Protein 1FPR (pdb70)

Solvent-accessible surface area: 14083 Å² total

GO terms:
  GO:0004725 protein tyrosine phosphatase activity (F, IDA)
  GO:0005737 cytoplasm (C, IDA)
  GO:0005886 plasma membrane (C, IDA)
  GO:0042110 T cell activation (P, IDA)
  GO:0045824 negative regulation of innate immune response (P, IDA)
  GO:0016525 negative regulation of angiogenesis (P, IDA)
  GO:0160162 CD27 signaling pathway (P, IDA)
  GO:1902564 negative regulation of neutrophil activation (P, IDA)
  GO:0050859 negative regulation of B cell receptor signaling pathway (P, IDA)
  GO:0050728 negative regulation of inflammatory response (P, IDA)
  GO:0106015 negative regulation of inflammatory response to wounding (P, IDA)
  GO:0004725 protein tyrosine phosphatase activity (F, IMP)
  GO:0005515 protein binding (F, IPI)
  GO:0005001 transmembrane receptor protein tyrosine phosphatase activity (F, IDA)
  GO:0030154 cell differentiation (P, IDA)
  GO:0006470 protein dephosphorylation (P, IDA)
  GO:0070372 regulation of ERK1 and ERK2 cascade (P, IDA)
  GO:0004725 protein tyrosine phosphatase activity (F, EXP)
  GO:0005634 nucleus (C, EXP)
  GO:0005737 cytoplasm (C, EXP)

Secondary structure (DSSP, 8-state):
-HHHHHHHHSTT--TTTS--TTTTSTTSSTT-S-TT----SSSEEE-SS--TTSSSSSEEEEE-EE-TTS-GGGT--EEE-BB---GGGHHHHHHHHHHTT--EEEE-S--B-SSS-SB---S--BTEEEEETTEEEEEEEE---SSB--EEEEEEESS-SSS-EEEEE--B--S-TTS--S-SHHHHHHHHHHHHHHTTSTT---EEEESSBSSHHHHHHHHHHHHHHHHHHH-TTSPP-HHHHHHHHHBTBTTSS-SSHHHHHHHHHHHHHHHHHHHHHT--/---------

Sequence (293 aa):
GFWEEFESLQKQEVKNLHQRLEGQRPENKGKNRYKNILPFDHSRVILQGRDSNIPGSDYINANYIKNQLLGPDENAKTYIASQGCLEATVNDFWQMAWQENSRVIVMTTREVEKGRNKCVPYWPEVGMQRAYGPYSVTNCGEHDTTEYKLRTLQVSPLDNGDLIREIWHYQYLSWPDHGVPSEPGGVLSFLDQINQRQESLPHAGPIIVHSSAGIGRTGTIIVIDMLMENISTKGLDCDIDIQKTIQMVRAQRSGMVQTEAQYKFIYVAIAQFIETTKKKLEVLEDTLTADLD

Structure (mmCIF, N/CA/C/O backbone):
data_1FPR
#
_entry.id   1FPR
#
_cell.length_a   111.58
_cell.length_b   45.21
_cell.length_c   56.27
_cell.angle_alpha   90
_cell.angle_beta   90
_cell.angle_gamma   90
#
_symmetry.space_group_name_H-M   'P 21 21 2'
#
loop_
_entity.id
_entity.type
_entity.pdbx_description
1 polymer 'PROTEIN-TYROSINE PHOSPHATASE 1C'
2 polymer 'PEPTIDE PY469'
#
loop_
_atom_site.group_PDB
_atom_site.id
_atom_site.type_symbol
_atom_site.label_atom_id
_atom_site.label_alt_id
_atom_site.label_comp_id
_atom_site.label_asym_id
_atom_site.label_entity_id
_atom_site.label_seq_id
_atom_site.pdbx_PDB_ins_code
_atom_site.Cartn_x
_atom_site.Cartn_y
_atom_site.Cartn_z
_atom_site.occupancy
_atom_site.B_iso_or_equiv
_atom_site.auth_seq_id
_atom_site.auth_comp_id
_atom_site.auth_asym_id
_atom_site.auth_atom_id
_atom_site.pdbx_PDB_model_num
ATOM 1 N N . GLY A 1 1 ? -6.350 -7.444 -17.454 1.00 53.62 245 GLY A N 1
ATOM 2 C CA . GLY A 1 1 ? -6.783 -8.801 -16.994 1.00 53.93 245 GLY A CA 1
ATOM 3 C C . GLY A 1 1 ? -6.419 -9.090 -15.549 1.00 52.66 245 GLY A C 1
ATOM 4 O O . GLY A 1 1 ? -5.285 -8.845 -15.122 1.00 50.84 245 GLY A O 1
ATOM 5 N N . PHE A 1 2 ? -7.384 -9.621 -14.799 1.00 48.47 246 PHE A N 1
ATOM 6 C CA . PHE A 1 2 ? -7.187 -9.941 -13.388 1.00 42.39 246 PHE A CA 1
ATOM 7 C C . PHE A 1 2 ? -5.981 -10.841 -13.145 1.00 39.96 246 PHE A C 1
ATOM 8 O O . PHE A 1 2 ? -5.217 -10.641 -12.198 1.00 36.54 246 PHE A O 1
ATOM 16 N N . TRP A 1 3 ? -5.814 -11.833 -14.010 1.00 38.47 247 TRP A N 1
ATOM 17 C CA . TRP A 1 3 ? -4.715 -12.778 -13.884 1.00 38.65 247 TRP A CA 1
ATOM 18 C C . TRP A 1 3 ? -3.398 -12.279 -14.470 1.00 38.09 247 TRP A C 1
ATOM 19 O O . TRP A 1 3 ? -2.311 -12.683 -14.040 1.00 34.12 247 TRP A O 1
ATOM 30 N N . GLU A 1 4 ? -3.506 -11.395 -15.451 1.00 38.69 248 GLU A N 1
ATOM 31 C CA . GLU A 1 4 ? -2.342 -10.837 -16.111 1.00 40.83 248 GLU A CA 1
ATOM 32 C C . GLU A 1 4 ? -1.540 -10.004 -15.117 1.00 38.98 248 GLU A C 1
ATOM 33 O O . GLU A 1 4 ? -0.322 -9.871 -15.238 1.00 43.50 248 GLU A O 1
ATOM 39 N N . GLU A 1 5 ? -2.233 -9.454 -14.125 1.00 38.10 249 GLU A N 1
ATOM 40 C CA . GLU A 1 5 ? -1.597 -8.636 -13.102 1.00 32.32 249 GLU A CA 1
ATOM 41 C C . GLU A 1 5 ? -1.284 -9.444 -11.856 1.00 32.85 249 GLU A C 1
ATOM 42 O O . GLU A 1 5 ? -0.401 -9.072 -11.089 1.00 35.62 249 GLU A O 1
ATOM 48 N N . PHE A 1 6 ? -2.015 -10.541 -11.651 1.00 35.99 250 PHE A N 1
ATOM 49 C CA . PHE A 1 6 ? -1.799 -11.412 -10.494 1.00 36.63 250 PHE A CA 1
ATOM 50 C C . PHE A 1 6 ? -0.526 -12.206 -10.729 1.00 39.26 250 PHE A C 1
ATOM 51 O O . PHE A 1 6 ? 0.323 -12.331 -9.841 1.00 36.07 250 PHE A O 1
ATOM 59 N N . GLU A 1 7 ? -0.398 -12.741 -11.938 1.00 41.35 251 GLU A N 1
ATOM 60 C CA . GLU A 1 7 ? 0.786 -13.497 -12.297 1.00 45.33 251 GLU A CA 1
ATOM 61 C C . GLU A 1 7 ? 1.845 -12.503 -12.724 1.00 47.32 251 GLU A C 1
ATOM 62 O O . GLU A 1 7 ? 2.693 -12.808 -13.554 1.00 56.31 251 GLU A O 1
ATOM 68 N N . SER A 1 8 ? 1.753 -11.296 -12.179 1.00 49.21 252 SER A N 1
ATOM 69 C CA . SER A 1 8 ? 2.711 -10.231 -12.446 1.00 48.84 252 SER A CA 1
ATOM 70 C C . SER A 1 8 ? 3.166 -9.786 -11.064 1.00 51.70 252 SER A C 1
ATOM 71 O O . SER A 1 8 ? 4.332 -9.457 -10.842 1.00 56.55 252 SER A O 1
ATOM 74 N N . LEU A 1 9 ? 2.219 -9.807 -10.135 1.00 50.80 253 LEU A N 1
ATOM 75 C CA . LEU A 1 9 ? 2.449 -9.444 -8.747 1.00 50.97 253 LEU A CA 1
ATOM 76 C C . LEU A 1 9 ? 3.134 -10.625 -8.057 1.00 52.70 253 LEU A C 1
ATOM 77 O O . LEU A 1 9 ? 3.715 -10.482 -6.985 1.00 50.87 253 LEU A O 1
ATOM 82 N N . GLN A 1 10 ? 3.041 -11.794 -8.683 1.00 56.99 254 GLN A N 1
ATOM 83 C CA . GLN A 1 10 ? 3.629 -13.015 -8.144 1.00 59.99 254 GLN A CA 1
ATOM 84 C C . GLN A 1 10 ? 5.146 -13.028 -8.282 1.00 60.77 254 GLN A C 1
ATOM 85 O O . GLN A 1 10 ? 5.860 -13.480 -7.385 1.00 62.00 254 GLN A O 1
ATOM 91 N N . LYS A 1 11 ? 5.630 -12.542 -9.420 1.00 60.29 255 LYS A N 1
ATOM 92 C CA . LYS A 1 11 ? 7.060 -12.491 -9.680 1.00 59.05 255 LYS A CA 1
ATOM 93 C C . LYS A 1 11 ? 7.693 -11.382 -8.848 1.00 61.12 255 LYS A C 1
ATOM 94 O O . LYS A 1 11 ? 8.912 -11.329 -8.685 1.00 63.13 255 LYS A O 1
ATOM 100 N N . GLN A 1 12 ? 6.856 -10.495 -8.323 1.00 61.84 256 GLN A N 1
ATOM 101 C CA . GLN A 1 12 ? 7.335 -9.395 -7.501 1.00 61.70 256 GLN A CA 1
ATOM 102 C C . GLN A 1 12 ? 7.565 -9.897 -6.078 1.00 63.41 256 GLN A C 1
ATOM 103 O O . GLN A 1 12 ? 8.142 -9.195 -5.246 1.00 68.43 256 GLN A O 1
ATOM 109 N N . GLU A 1 13 ? 7.117 -11.124 -5.812 1.00 63.23 257 GLU A N 1
ATOM 110 C CA . GLU A 1 13 ? 7.258 -11.746 -4.495 1.00 60.29 257 GLU A CA 1
ATOM 111 C C . GLU A 1 13 ? 8.609 -12.439 -4.318 1.00 57.58 257 GLU A C 1
ATOM 112 O O . GLU A 1 13 ? 9.038 -13.215 -5.176 1.00 51.13 257 GLU A O 1
ATOM 118 N N . VAL A 1 14 ? 9.267 -12.157 -3.193 1.00 57.60 258 VAL A N 1
ATOM 119 C CA . VAL A 1 14 ? 10.575 -12.736 -2.896 1.00 60.52 258 VAL A CA 1
ATOM 120 C C . VAL A 1 14 ? 10.657 -13.340 -1.499 1.00 60.58 258 VAL A C 1
ATOM 121 O O . VAL A 1 14 ? 11.570 -14.121 -1.212 1.00 57.38 258 VAL A O 1
ATOM 125 N N . LYS A 1 15 ? 9.713 -12.971 -0.634 1.00 59.57 259 LYS A N 1
ATOM 126 C CA . LYS A 1 15 ? 9.692 -13.483 0.736 1.00 56.07 259 LYS A CA 1
ATOM 127 C C . LYS A 1 15 ? 9.789 -15.000 0.768 1.00 52.60 259 LYS A C 1
ATOM 128 O O . LYS A 1 15 ? 10.202 -15.578 1.774 1.00 48.51 259 LYS A O 1
ATOM 134 N N . ASN A 1 16 ? 9.398 -15.641 -0.330 1.00 49.56 260 ASN A N 1
ATOM 135 C CA . ASN A 1 16 ? 9.461 -17.093 -0.416 1.00 48.56 260 ASN A CA 1
ATOM 136 C C . ASN A 1 16 ? 10.833 -17.543 -0.913 1.00 44.41 260 ASN A C 1
ATOM 137 O O . ASN A 1 16 ? 11.252 -18.668 -0.655 1.00 42.85 260 ASN A O 1
ATOM 142 N N . LEU A 1 17 ? 11.533 -16.658 -1.617 1.00 42.18 261 LEU A N 1
ATOM 143 C CA . LEU A 1 17 ? 12.863 -16.981 -2.120 1.00 39.54 261 LEU A CA 1
ATOM 144 C C . LEU A 1 17 ? 13.872 -16.736 -1.026 1.00 39.98 261 LEU A C 1
ATOM 145 O O . LEU A 1 17 ? 14.792 -17.528 -0.845 1.00 47.44 261 LEU A O 1
ATOM 150 N N . HIS A 1 18 ? 13.699 -15.635 -0.299 1.00 40.96 262 HIS A N 1
ATOM 151 C CA . HIS A 1 18 ? 14.622 -15.273 0.773 1.00 38.14 262 HIS A CA 1
ATOM 152 C C . HIS A 1 18 ? 14.195 -15.795 2.137 1.00 34.44 262 HIS A C 1
ATOM 153 O O . HIS A 1 18 ? 13.056 -15.600 2.573 1.00 30.84 262 HIS A O 1
ATOM 160 N N . GLN A 1 19 ? 15.149 -16.434 2.805 1.00 30.56 263 GLN A N 1
ATOM 161 C CA . GLN A 1 19 ? 14.970 -17.056 4.119 1.00 30.71 263 GLN A CA 1
ATOM 162 C C . GLN A 1 19 ? 15.162 -16.104 5.298 1.00 21.91 263 GLN A C 1
ATOM 163 O O . GLN A 1 19 ? 16.153 -15.390 5.362 1.00 21.58 263 GLN A O 1
ATOM 169 N N . ARG A 1 20 ? 14.220 -16.131 6.235 1.00 22.05 264 ARG A N 1
ATOM 170 C CA . ARG A 1 20 ? 14.267 -15.301 7.442 1.00 23.47 264 ARG A CA 1
ATOM 171 C C . ARG A 1 20 ? 14.439 -16.226 8.640 1.00 25.96 264 ARG A C 1
ATOM 172 O O . ARG A 1 20 ? 13.761 -16.069 9.663 1.00 18.40 264 ARG A O 1
ATOM 180 N N . LEU A 1 21 ? 15.357 -17.182 8.489 1.00 25.00 265 LEU A N 1
ATOM 181 C CA . LEU A 1 21 ? 15.669 -18.207 9.489 1.00 29.06 265 LEU A CA 1
ATOM 182 C C . LEU A 1 21 ? 16.240 -17.744 10.840 1.00 35.02 265 LEU A C 1
ATOM 183 O O . LEU A 1 21 ? 15.977 -18.356 11.883 1.00 33.94 265 LEU A O 1
ATOM 188 N N . GLU A 1 22 ? 17.029 -16.671 10.814 1.00 40.56 266 GLU A N 1
ATOM 189 C CA . GLU A 1 22 ? 17.657 -16.136 12.019 1.00 35.34 266 GLU A CA 1
ATOM 190 C C . GLU A 1 22 ? 16.700 -15.351 12.924 1.00 34.50 266 GLU A C 1
ATOM 191 O O . GLU A 1 22 ? 16.782 -15.424 14.161 1.00 29.25 266 GLU A O 1
ATOM 197 N N . GLY A 1 23 ? 15.793 -14.598 12.318 1.00 30.38 267 GLY A N 1
ATOM 198 C CA . GLY A 1 23 ? 14.853 -13.850 13.129 1.00 27.20 267 GLY A CA 1
ATOM 199 C C . GLY A 1 23 ? 13.776 -14.741 13.715 1.00 23.98 267 GLY A C 1
ATOM 200 O O . GLY A 1 23 ? 13.053 -14.326 14.615 1.00 24.19 267 GLY A O 1
ATOM 201 N N . GLN A 1 24 ? 13.689 -15.974 13.214 1.00 31.69 268 GLN A N 1
ATOM 202 C CA . GLN A 1 24 ? 12.683 -16.955 13.647 1.00 31.02 268 GLN A CA 1
ATOM 203 C C . GLN A 1 24 ? 13.041 -17.799 14.876 1.00 28.84 268 GLN A C 1
ATOM 204 O O . GLN A 1 24 ? 12.180 -18.464 15.454 1.00 30.59 268 GLN A O 1
ATOM 210 N N . ARG A 1 25 ? 14.305 -17.783 15.277 1.00 26.86 269 ARG A N 1
ATOM 211 C CA . ARG A 1 25 ? 14.724 -18.552 16.441 1.00 21.22 269 ARG A CA 1
ATOM 212 C C . ARG A 1 25 ? 13.925 -18.170 17.686 1.00 25.73 269 ARG A C 1
ATOM 213 O O . ARG A 1 25 ? 13.740 -16.999 17.980 1.00 30.04 269 ARG A O 1
ATOM 221 N N . PRO A 1 26 ? 13.438 -19.161 18.440 1.00 33.27 270 PRO A N 1
ATOM 222 C CA . PRO A 1 26 ? 12.679 -18.802 19.642 1.00 31.98 270 PRO A CA 1
ATOM 223 C C . PRO A 1 26 ? 13.581 -18.082 20.635 1.00 29.32 270 PRO A C 1
ATOM 224 O O . PRO A 1 26 ? 13.174 -17.767 21.751 1.00 30.10 270 PRO A O 1
ATOM 228 N N . GLU A 1 27 ? 14.818 -17.836 20.221 1.00 31.09 271 GLU A N 1
ATOM 229 C CA . GLU A 1 27 ? 15.794 -17.143 21.064 1.00 33.72 271 GLU A CA 1
ATOM 230 C C . GLU A 1 27 ? 15.815 -15.629 20.773 1.00 31.63 271 GLU A C 1
ATOM 231 O O . GLU A 1 27 ? 16.294 -14.831 21.575 1.00 31.40 271 GLU A O 1
ATOM 237 N N . ASN A 1 28 ? 15.263 -15.251 19.626 1.00 29.91 272 ASN A N 1
ATOM 238 C CA . ASN A 1 28 ? 15.221 -13.864 19.192 1.00 26.29 272 ASN A CA 1
ATOM 239 C C . ASN A 1 28 ? 13.802 -13.285 19.148 1.00 29.60 272 ASN A C 1
ATOM 240 O O . ASN A 1 28 ? 13.564 -12.236 18.536 1.00 26.38 272 ASN A O 1
ATOM 245 N N . LYS A 1 29 ? 12.865 -13.962 19.805 1.00 30.21 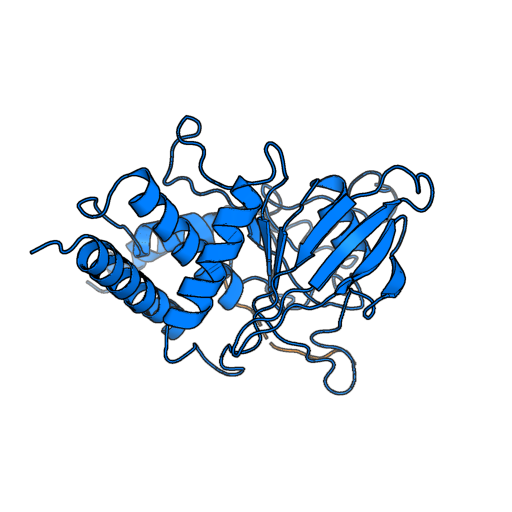273 LYS A N 1
ATOM 246 C CA . LYS A 1 29 ? 11.484 -13.506 19.819 1.00 32.23 273 LYS A CA 1
ATOM 247 C C . LYS A 1 29 ? 11.382 -12.109 20.416 1.00 35.29 273 LYS A C 1
ATOM 248 O O . LYS A 1 29 ? 10.763 -11.223 19.834 1.00 41.84 273 LYS A O 1
ATOM 254 N N . GLY A 1 30 ? 12.001 -11.914 21.575 1.00 35.71 274 GLY A N 1
ATOM 255 C CA . GLY A 1 30 ? 11.961 -10.619 22.225 1.00 31.14 274 GLY A CA 1
ATOM 256 C C . GLY A 1 30 ? 12.837 -9.609 21.512 1.00 33.10 274 GLY A C 1
ATOM 257 O O . GLY A 1 30 ? 12.671 -8.400 21.678 1.00 37.78 274 GLY A O 1
ATOM 258 N N . LYS A 1 31 ? 13.776 -10.107 20.715 1.00 27.69 275 LYS A N 1
ATOM 259 C CA . LYS A 1 31 ? 14.672 -9.241 19.972 1.00 18.00 275 LYS A CA 1
ATOM 260 C C . LYS A 1 31 ? 13.886 -8.636 18.811 1.00 20.44 275 LYS A C 1
ATOM 261 O O . LYS A 1 31 ? 14.404 -7.804 18.065 1.00 23.62 275 LYS A O 1
ATOM 267 N N . ASN A 1 32 ? 12.634 -9.057 18.659 1.00 19.57 276 ASN A N 1
ATOM 268 C CA . ASN A 1 32 ? 11.790 -8.551 17.582 1.00 22.88 276 ASN A CA 1
ATOM 269 C C . ASN A 1 32 ? 10.601 -7.759 18.113 1.00 28.10 276 ASN A C 1
ATOM 270 O O . ASN A 1 32 ? 10.142 -7.976 19.239 1.00 27.06 276 ASN A O 1
ATOM 275 N N . ARG A 1 33 ? 10.107 -6.844 17.282 1.00 31.85 277 ARG A N 1
ATOM 276 C CA . ARG A 1 33 ? 8.978 -5.994 17.636 1.00 34.58 277 ARG A CA 1
ATOM 277 C C . ARG A 1 33 ? 7.716 -6.610 17.070 1.00 37.60 277 ARG A C 1
ATOM 278 O O . ARG A 1 33 ? 6.666 -6.606 17.714 1.00 38.97 277 ARG A O 1
ATOM 286 N N . TYR A 1 34 ? 7.830 -7.134 15.853 1.00 20.00 278 TYR A N 1
ATOM 287 C CA . TYR A 1 34 ? 6.705 -7.767 15.176 1.00 20.00 278 TYR A CA 1
ATOM 288 C C . TYR A 1 34 ? 7.155 -9.133 14.701 1.00 20.00 278 TYR A C 1
ATOM 289 O O . TYR A 1 34 ? 8.100 -9.241 13.920 1.00 20.00 278 TYR A O 1
ATOM 298 N N . LYS A 1 35 ? 6.473 -10.168 15.186 1.00 40.41 279 LYS A N 1
ATOM 299 C CA . LYS A 1 35 ? 6.788 -11.551 14.843 1.00 39.24 279 LYS A CA 1
ATOM 300 C C . LYS A 1 35 ? 6.760 -11.798 13.339 1.00 38.94 279 LYS A C 1
ATOM 301 O O . LYS A 1 35 ? 7.414 -12.717 12.844 1.00 43.65 279 LYS A O 1
ATOM 307 N N . ASN A 1 36 ? 6.010 -10.977 12.615 1.00 36.64 280 ASN A N 1
ATOM 308 C CA . ASN A 1 36 ? 5.914 -11.109 11.167 1.00 37.85 280 ASN A CA 1
ATOM 309 C C . ASN A 1 36 ? 7.058 -10.362 10.495 1.00 40.24 280 ASN A C 1
ATOM 310 O O . ASN A 1 36 ? 7.516 -10.729 9.407 1.00 39.22 280 ASN A O 1
ATOM 315 N N . ILE A 1 37 ? 7.518 -9.312 11.164 1.00 39.28 281 ILE A N 1
ATOM 316 C CA . ILE A 1 37 ? 8.594 -8.493 10.644 1.00 35.86 281 ILE A CA 1
ATOM 317 C C . ILE A 1 37 ? 9.943 -9.070 11.038 1.00 29.21 281 ILE A C 1
ATOM 318 O O . ILE A 1 37 ? 10.294 -9.100 12.218 1.00 22.92 281 ILE A O 1
ATOM 323 N N . LEU A 1 38 ? 10.686 -9.533 10.036 1.00 24.21 282 LEU A N 1
ATOM 324 C CA . LEU A 1 38 ? 12.004 -10.106 10.257 1.00 21.72 282 LEU A CA 1
ATOM 325 C C . LEU A 1 38 ? 12.922 -9.760 9.100 1.00 20.77 282 LEU A C 1
ATOM 326 O O . LEU A 1 38 ? 12.474 -9.470 7.996 1.00 25.89 282 LEU A O 1
ATOM 331 N N . PRO A 1 39 ? 14.231 -9.794 9.346 1.00 20.30 283 PRO A N 1
ATOM 332 C CA . PRO A 1 39 ? 15.251 -9.492 8.344 1.00 23.45 283 PRO A CA 1
ATOM 333 C C . PRO A 1 39 ? 15.697 -10.688 7.491 1.00 26.30 283 PRO A C 1
ATOM 334 O O . PRO A 1 39 ? 15.893 -11.790 7.998 1.00 24.50 283 PRO A O 1
ATOM 338 N N . PHE A 1 40 ? 15.853 -10.466 6.190 1.00 25.82 284 PHE A N 1
ATOM 339 C CA . PHE A 1 40 ? 16.325 -11.526 5.321 1.00 21.92 284 PHE A CA 1
ATOM 340 C C . PHE A 1 40 ? 17.684 -11.887 5.922 1.00 25.64 284 PHE A C 1
ATOM 341 O O . PHE A 1 40 ? 18.439 -11.005 6.338 1.00 22.67 284 PHE A O 1
ATOM 349 N N . ASP A 1 41 ? 17.980 -13.184 5.986 1.00 31.11 285 ASP A N 1
ATOM 350 C CA . ASP A 1 41 ? 19.231 -13.674 6.562 1.00 27.64 285 ASP A CA 1
ATOM 351 C C . ASP A 1 41 ? 20.454 -13.260 5.752 1.00 22.84 285 ASP A C 1
ATOM 352 O O . ASP A 1 41 ? 21.514 -12.991 6.314 1.00 19.93 285 ASP A O 1
ATOM 357 N N . HIS A 1 42 ? 20.302 -13.207 4.435 1.00 19.35 286 HIS A N 1
ATOM 358 C CA . HIS A 1 42 ? 21.412 -12.845 3.571 1.00 20.04 286 HIS A CA 1
ATOM 359 C C . HIS A 1 42 ? 21.912 -11.409 3.745 1.00 24.94 286 HIS A C 1
ATOM 360 O O . HIS A 1 42 ? 23.106 -11.180 3.978 1.00 24.58 286 HIS A O 1
ATOM 367 N N . SER A 1 43 ? 21.004 -10.444 3.637 1.00 23.06 287 SER A N 1
ATOM 368 C CA . SER A 1 43 ? 21.373 -9.040 3.773 1.00 20.86 287 SER A CA 1
ATOM 369 C C . SER A 1 43 ? 21.194 -8.518 5.203 1.00 23.30 287 SER A C 1
ATOM 370 O O . SER A 1 43 ? 21.155 -7.309 5.423 1.00 22.12 287 SER A O 1
ATOM 373 N N . ARG A 1 44 ? 21.095 -9.419 6.174 1.00 19.48 288 ARG A N 1
ATOM 374 C CA . ARG A 1 44 ? 20.887 -8.992 7.550 1.00 23.01 288 ARG A CA 1
ATOM 375 C C . ARG A 1 44 ? 22.189 -8.689 8.272 1.00 19.96 288 ARG A C 1
ATOM 376 O O . ARG A 1 44 ? 23.240 -9.195 7.901 1.00 21.94 288 ARG A O 1
ATOM 384 N N . VAL A 1 45 ? 22.101 -7.831 9.288 1.00 22.06 289 VAL A N 1
ATOM 385 C CA . VAL A 1 45 ? 23.259 -7.407 10.068 1.00 12.80 289 VAL A CA 1
ATOM 386 C C . VAL A 1 45 ? 23.532 -8.377 11.203 1.00 14.18 289 VAL A C 1
ATOM 387 O O . VAL A 1 45 ? 22.650 -8.660 12.020 1.00 18.31 289 VAL A O 1
ATOM 391 N N . ILE A 1 46 ? 24.762 -8.879 11.261 1.00 16.49 290 ILE A N 1
ATOM 392 C CA . ILE A 1 46 ? 25.139 -9.832 12.302 1.00 19.52 290 ILE A CA 1
ATOM 393 C C . ILE A 1 46 ? 25.987 -9.191 13.392 1.00 15.13 290 ILE A C 1
ATOM 394 O O . ILE A 1 46 ? 27.127 -8.783 13.138 1.00 5.65 290 ILE A O 1
ATOM 399 N N . LEU A 1 47 ? 25.441 -9.103 14.605 1.00 12.19 291 LEU A N 1
ATOM 400 C CA . LEU A 1 47 ? 26.209 -8.525 15.702 1.00 9.98 291 LEU A CA 1
ATOM 401 C C . LEU A 1 47 ? 27.536 -9.249 15.680 1.00 13.80 291 LEU A C 1
ATOM 402 O O . LEU A 1 47 ? 27.576 -10.458 15.469 1.00 22.78 291 LEU A O 1
ATOM 407 N N . GLN A 1 48 ? 28.630 -8.532 15.879 1.00 20.30 292 GLN A N 1
ATOM 408 C CA . GLN A 1 48 ? 29.915 -9.204 15.835 1.00 28.90 292 GLN A CA 1
ATOM 409 C C . GLN A 1 48 ? 30.656 -9.366 17.162 1.00 34.08 292 GLN A C 1
ATOM 410 O O . GLN A 1 48 ? 30.351 -8.694 18.155 1.00 32.31 292 GLN A O 1
ATOM 416 N N . GLY A 1 49 ? 31.608 -10.305 17.154 1.00 39.01 293 GLY A N 1
ATOM 417 C CA . GLY A 1 49 ? 32.401 -10.616 18.325 1.00 31.46 293 GLY A CA 1
ATOM 418 C C . GLY A 1 49 ? 31.564 -11.350 19.347 1.00 31.47 293 GLY A C 1
ATOM 419 O O . GLY A 1 49 ? 31.953 -11.443 20.511 1.00 32.86 293 GLY A O 1
ATOM 420 N N . ARG A 1 50 ? 30.421 -11.879 18.910 1.00 31.59 294 ARG A N 1
ATOM 421 C CA . ARG A 1 50 ? 29.494 -12.590 19.798 1.00 31.24 294 ARG A CA 1
ATOM 422 C C . ARG A 1 50 ? 29.938 -14.015 20.143 1.00 36.60 294 ARG A C 1
ATOM 423 O O . ARG A 1 50 ? 31.131 -14.332 20.056 1.00 42.85 294 ARG A O 1
ATOM 431 N N . ASP A 1 51 ? 28.989 -14.857 20.566 1.00 36.29 295 ASP A N 1
ATOM 432 C CA . ASP A 1 51 ? 29.283 -16.261 20.892 1.00 34.00 295 ASP A CA 1
ATOM 433 C C . ASP A 1 51 ? 28.264 -17.177 20.242 1.00 32.96 295 ASP A C 1
ATOM 434 O O . ASP A 1 51 ? 27.095 -17.193 20.624 1.00 30.70 295 ASP A O 1
ATOM 439 N N . SER A 1 52 ? 28.728 -17.940 19.258 1.00 38.17 296 SER A N 1
ATOM 440 C CA . SER A 1 52 ? 27.886 -18.876 18.525 1.00 36.46 296 SER A CA 1
ATOM 441 C C . SER A 1 52 ? 27.200 -19.830 19.482 1.00 36.69 296 SER A C 1
ATOM 442 O O . SER A 1 52 ? 26.106 -20.328 19.205 1.00 33.92 296 SER A O 1
ATOM 445 N N . ASN A 1 53 ? 27.844 -20.071 20.618 1.00 33.14 297 ASN A N 1
ATOM 446 C CA . ASN A 1 53 ? 27.298 -20.980 21.612 1.00 33.11 297 ASN A CA 1
ATOM 447 C C . ASN A 1 53 ? 25.983 -20.517 22.218 1.00 29.52 297 ASN A C 1
ATOM 448 O O . ASN A 1 53 ? 25.131 -21.341 22.556 1.00 28.12 297 ASN A O 1
ATOM 453 N N . ILE A 1 54 ? 25.822 -19.203 22.356 1.00 31.71 298 ILE A N 1
ATOM 454 C CA . ILE A 1 54 ? 24.597 -18.617 22.898 1.00 24.47 298 ILE A CA 1
ATOM 455 C C . ILE A 1 54 ? 23.537 -18.640 21.790 1.00 24.01 298 ILE A C 1
ATOM 456 O O . ILE A 1 54 ? 23.749 -18.108 20.704 1.00 21.95 298 ILE A O 1
ATOM 461 N N . PRO A 1 55 ? 22.387 -19.278 22.048 1.00 23.22 299 PRO A N 1
ATOM 462 C CA . PRO A 1 55 ? 21.331 -19.344 21.043 1.00 23.15 299 PRO A CA 1
ATOM 463 C C . PRO A 1 55 ? 21.218 -18.010 20.311 1.00 21.45 299 PRO A C 1
ATOM 464 O O . PRO A 1 55 ? 21.793 -17.841 19.242 1.00 23.01 299 PRO A O 1
ATOM 468 N N . GLY A 1 56 ? 20.470 -17.071 20.875 1.00 23.73 300 GLY A N 1
ATOM 469 C CA . GLY A 1 56 ? 20.361 -15.765 20.251 1.00 25.98 300 GLY A CA 1
ATOM 470 C C . GLY A 1 56 ? 21.520 -14.967 20.808 1.00 30.91 300 GLY A C 1
ATOM 471 O O . GLY A 1 56 ? 21.616 -14.827 22.035 1.00 29.86 300 GLY A O 1
ATOM 472 N N . SER A 1 57 ? 22.406 -14.472 19.939 1.00 28.57 301 SER A N 1
ATOM 473 C CA . SER A 1 57 ? 23.574 -13.706 20.392 1.00 28.95 301 SER A CA 1
ATOM 474 C C . SER A 1 57 ? 24.093 -12.631 19.420 1.00 27.43 301 SER A C 1
ATOM 475 O O . SER A 1 57 ? 24.385 -11.514 19.837 1.00 27.11 301 SER A O 1
ATOM 478 N N . ASP A 1 58 ? 24.216 -12.984 18.140 1.00 25.08 302 ASP A N 1
ATOM 479 C CA . ASP A 1 58 ? 24.702 -12.086 17.097 1.00 15.42 302 ASP A CA 1
ATOM 480 C C . ASP A 1 58 ? 23.575 -11.603 16.198 1.00 18.56 302 ASP A C 1
ATOM 481 O O . ASP A 1 58 ? 23.818 -11.221 15.050 1.00 18.08 302 ASP A O 1
ATOM 486 N N . TYR A 1 59 ? 22.350 -11.602 16.719 1.00 17.75 303 TYR A N 1
ATOM 487 C CA . TYR A 1 59 ? 21.199 -11.189 15.929 1.00 11.31 303 TYR A CA 1
ATOM 488 C C . TYR A 1 59 ? 20.678 -9.786 16.188 1.00 10.85 303 TYR A C 1
ATOM 489 O O . TYR A 1 59 ? 20.617 -9.337 17.326 1.00 13.36 303 TYR A O 1
ATOM 498 N N . ILE A 1 60 ? 20.310 -9.100 15.113 1.00 11.15 304 ILE A N 1
ATOM 499 C CA . ILE A 1 60 ? 19.739 -7.765 15.193 1.00 8.41 304 ILE A CA 1
ATOM 500 C C . ILE A 1 60 ? 18.736 -7.686 14.045 1.00 7.34 304 ILE A C 1
ATOM 501 O O . ILE A 1 60 ? 19.001 -8.156 12.938 1.00 2.44 304 ILE A O 1
ATOM 506 N N . ASN A 1 61 ? 17.568 -7.119 14.314 1.00 4.15 305 ASN A N 1
ATOM 507 C CA . ASN A 1 61 ? 16.562 -7.049 13.293 1.00 7.54 305 ASN A CA 1
ATOM 508 C C . ASN A 1 61 ? 16.794 -5.869 12.375 1.00 15.10 305 ASN A C 1
ATOM 509 O O . ASN A 1 61 ? 16.073 -4.869 12.419 1.00 15.81 305 ASN A O 1
ATOM 514 N N . ALA A 1 62 ? 17.809 -6.002 11.532 1.00 19.38 306 ALA A N 1
ATOM 515 C CA . ALA A 1 62 ? 18.178 -4.949 10.603 1.00 15.33 306 ALA A CA 1
ATOM 516 C C . ALA A 1 62 ? 18.752 -5.567 9.347 1.00 16.66 306 ALA A C 1
ATOM 517 O O . ALA A 1 62 ? 19.094 -6.744 9.328 1.00 24.46 306 ALA A O 1
ATOM 519 N N . ASN A 1 63 ? 18.873 -4.767 8.300 1.00 15.19 307 ASN A N 1
ATOM 520 C CA . ASN A 1 63 ? 19.428 -5.254 7.049 1.00 14.44 307 ASN A CA 1
ATOM 521 C C . ASN A 1 63 ? 20.293 -4.209 6.362 1.00 10.07 307 ASN A C 1
ATOM 522 O O . ASN A 1 63 ? 20.279 -3.041 6.714 1.00 20.18 307 ASN A O 1
ATOM 527 N N . TYR A 1 64 ? 21.061 -4.650 5.386 1.00 7.71 308 TYR A N 1
ATOM 528 C CA . TYR A 1 64 ? 21.893 -3.755 4.623 1.00 7.70 308 TYR A CA 1
ATOM 529 C C . TYR A 1 64 ? 21.084 -3.399 3.377 1.00 14.71 308 TYR A C 1
ATOM 530 O O . TYR A 1 64 ? 20.660 -4.286 2.625 1.00 11.97 308 TYR A O 1
ATOM 539 N N . ILE A 1 65 ? 20.842 -2.105 3.181 1.00 16.83 309 ILE A N 1
ATOM 540 C CA . ILE A 1 65 ? 20.105 -1.634 2.015 1.00 8.49 309 ILE A CA 1
ATOM 541 C C . ILE A 1 65 ? 21.136 -1.068 1.070 1.00 15.69 309 ILE A C 1
ATOM 542 O O . ILE A 1 65 ? 22.181 -0.562 1.485 1.00 18.98 309 ILE A O 1
ATOM 547 N N . LYS A 1 66 ? 20.844 -1.171 -0.213 1.00 21.85 310 LYS A N 1
ATOM 548 C CA . LYS A 1 66 ? 21.746 -0.695 -1.231 1.00 20.14 310 LYS A CA 1
ATOM 549 C C . LYS A 1 66 ? 20.913 -0.275 -2.414 1.00 24.17 310 LYS A C 1
ATOM 550 O O . LYS A 1 66 ? 19.997 -0.984 -2.835 1.00 26.93 310 LYS A O 1
ATOM 556 N N . ASN A 1 67 ? 21.218 0.900 -2.938 1.00 29.78 311 ASN A N 1
ATOM 557 C CA . ASN A 1 67 ? 20.495 1.387 -4.089 1.00 32.60 311 ASN A CA 1
ATOM 558 C C . ASN A 1 67 ? 21.118 0.687 -5.280 1.00 30.40 311 ASN A C 1
ATOM 559 O O . ASN A 1 67 ? 22.240 0.981 -5.679 1.00 27.35 311 ASN A O 1
ATOM 564 N N . GLN A 1 68 ? 20.398 -0.277 -5.822 1.00 29.65 312 GLN A N 1
ATOM 565 C CA . GLN A 1 68 ? 20.910 -0.992 -6.966 1.00 35.72 312 GLN A CA 1
ATOM 566 C C . GLN A 1 68 ? 20.502 -0.216 -8.213 1.00 37.82 312 GLN A C 1
ATOM 567 O O . GLN A 1 68 ? 20.518 -0.742 -9.333 1.00 35.82 312 GLN A O 1
ATOM 573 N N . LEU A 1 69 ? 20.140 1.049 -7.994 1.00 40.20 313 LEU A N 1
ATOM 574 C CA . LEU A 1 69 ? 19.733 1.959 -9.068 1.00 41.02 313 LEU A CA 1
ATOM 575 C C . LEU A 1 69 ? 20.915 2.844 -9.466 1.00 36.59 313 LEU A C 1
ATOM 576 O O . LEU A 1 69 ? 20.846 3.584 -10.446 1.00 36.50 313 LEU A O 1
ATOM 581 N N . LEU A 1 70 ? 21.997 2.759 -8.699 1.00 31.31 314 LEU A N 1
ATOM 582 C CA . LEU A 1 70 ? 23.193 3.532 -8.984 1.00 29.59 314 LEU A CA 1
ATOM 583 C C . LEU A 1 70 ? 24.413 2.613 -9.044 1.00 34.06 314 LEU A C 1
ATOM 584 O O . LEU A 1 70 ? 24.433 1.557 -8.415 1.00 28.15 314 LEU A O 1
ATOM 589 N N . GLY A 1 71 ? 25.427 3.025 -9.804 1.00 37.49 315 GLY A N 1
ATOM 590 C CA . GLY A 1 71 ? 26.623 2.215 -9.966 1.00 38.99 315 GLY A CA 1
ATOM 591 C C . GLY A 1 71 ? 27.678 2.317 -8.881 1.00 40.73 315 GLY A C 1
ATOM 592 O O . GLY A 1 71 ? 27.850 3.364 -8.262 1.00 35.64 315 GLY A O 1
ATOM 593 N N . PRO A 1 72 ? 28.413 1.227 -8.630 1.00 46.46 316 PRO A N 1
ATOM 594 C CA . PRO A 1 72 ? 29.447 1.270 -7.593 1.00 50.49 316 PRO A CA 1
ATOM 595 C C . PRO A 1 72 ? 30.470 2.341 -7.941 1.00 49.20 316 PRO A C 1
ATOM 596 O O . PRO A 1 72 ? 31.172 2.853 -7.071 1.00 52.64 316 PRO A O 1
ATOM 600 N N . ASP A 1 73 ? 30.546 2.679 -9.222 1.00 44.70 317 ASP A N 1
ATOM 601 C CA . ASP A 1 73 ? 31.465 3.711 -9.666 1.00 44.80 317 ASP A CA 1
ATOM 602 C C . ASP A 1 73 ? 30.738 5.053 -9.558 1.00 45.69 317 ASP A C 1
ATOM 603 O O . ASP A 1 73 ? 31.216 6.081 -10.053 1.00 46.46 317 ASP A O 1
ATOM 608 N N . GLU A 1 74 ? 29.581 5.041 -8.903 1.00 42.70 318 GLU A N 1
ATOM 609 C CA . GLU A 1 74 ? 28.799 6.259 -8.755 1.00 42.21 318 GLU A CA 1
ATOM 610 C C . GLU A 1 74 ? 28.544 6.660 -7.312 1.00 39.72 318 GLU A C 1
ATOM 611 O O . GLU A 1 74 ? 27.466 7.147 -6.971 1.00 39.13 318 GLU A O 1
ATOM 617 N N . ASN A 1 75 ? 29.548 6.445 -6.473 1.00 39.17 319 ASN A N 1
ATOM 618 C CA . ASN A 1 75 ? 29.486 6.797 -5.058 1.00 41.62 319 ASN A CA 1
ATOM 619 C C . ASN A 1 75 ? 28.084 6.875 -4.466 1.00 41.38 319 ASN A C 1
ATOM 620 O O . ASN A 1 75 ? 27.750 7.861 -3.799 1.00 44.46 319 ASN A O 1
ATOM 625 N N . ALA A 1 76 ? 27.259 5.860 -4.708 1.00 38.85 320 ALA A N 1
ATOM 626 C CA . ALA A 1 76 ? 25.908 5.857 -4.147 1.00 36.29 320 ALA A CA 1
ATOM 627 C C . ALA A 1 76 ? 26.075 5.581 -2.658 1.00 36.42 320 ALA A C 1
ATOM 628 O O . ALA A 1 76 ? 27.031 4.909 -2.251 1.00 32.40 320 ALA A O 1
ATOM 630 N N . LYS A 1 77 ? 25.147 6.096 -1.853 1.00 35.98 321 LYS A N 1
ATOM 631 C CA . LYS A 1 77 ? 25.221 5.951 -0.401 1.00 31.73 321 LYS A CA 1
ATOM 632 C C . LYS A 1 77 ? 24.701 4.626 0.159 1.00 31.65 321 LYS A C 1
ATOM 633 O O . LYS A 1 77 ? 24.020 3.856 -0.526 1.00 31.51 321 LYS A O 1
ATOM 639 N N . THR A 1 78 ? 25.042 4.378 1.420 1.00 35.52 322 THR A N 1
ATOM 640 C CA . THR A 1 78 ? 24.671 3.145 2.106 1.00 34.76 322 THR A CA 1
ATOM 641 C C . THR A 1 78 ? 23.780 3.341 3.324 1.00 33.16 322 THR A C 1
ATOM 642 O O . THR A 1 78 ? 24.025 4.221 4.151 1.00 35.25 322 THR A O 1
ATOM 646 N N . TYR A 1 79 ? 22.756 2.500 3.437 1.00 29.85 323 TYR A N 1
ATOM 647 C CA . TYR A 1 79 ? 21.835 2.556 4.563 1.00 22.88 323 TYR A CA 1
ATOM 648 C C . TYR A 1 79 ? 21.752 1.218 5.296 1.00 18.16 323 TYR A C 1
ATOM 649 O O . TYR A 1 79 ? 22.403 0.245 4.940 1.00 15.80 323 TYR A O 1
ATOM 658 N N . ILE A 1 80 ? 20.915 1.201 6.326 1.00 16.80 324 ILE A N 1
ATOM 659 C CA . ILE A 1 80 ? 20.661 0.025 7.123 1.00 8.16 324 ILE A CA 1
ATOM 660 C C . ILE A 1 80 ? 19.248 0.140 7.694 1.00 8.15 324 ILE A C 1
ATOM 661 O O . ILE A 1 80 ? 19.060 0.715 8.762 1.00 10.91 324 ILE A O 1
ATOM 666 N N . ALA A 1 81 ? 18.241 -0.375 6.996 1.00 4.90 325 ALA A N 1
ATOM 667 C CA . ALA A 1 81 ? 16.907 -0.302 7.576 1.00 3.65 325 ALA A CA 1
ATOM 668 C C . ALA A 1 81 ? 17.080 -1.080 8.875 1.00 8.25 325 ALA A C 1
ATOM 669 O O . ALA A 1 81 ? 17.938 -1.957 8.946 1.00 15.07 325 ALA A O 1
ATOM 671 N N . SER A 1 82 ? 16.313 -0.750 9.910 1.00 6.91 326 SER A N 1
ATOM 672 C CA . SER A 1 82 ? 16.443 -1.452 11.186 1.00 6.98 326 SER A CA 1
ATOM 673 C C . SER A 1 82 ? 15.267 -1.180 12.098 1.00 6.42 326 SER A C 1
ATOM 674 O O . SER A 1 82 ? 14.448 -0.314 11.835 1.00 5.39 326 SER A O 1
ATOM 677 N N . GLN A 1 83 ? 15.159 -1.964 13.158 1.00 13.15 327 GLN A N 1
ATOM 678 C CA . GLN A 1 83 ? 14.067 -1.772 14.098 1.00 19.99 327 GLN A CA 1
ATOM 679 C C . GLN A 1 83 ? 14.626 -0.692 14.974 1.00 18.27 327 GLN A C 1
ATOM 680 O O . GLN A 1 83 ? 15.833 -0.503 14.978 1.00 12.48 327 GLN A O 1
ATOM 686 N N . GLY A 1 84 ? 13.774 0.001 15.721 1.00 26.30 328 GLY A N 1
ATOM 687 C CA . GLY A 1 84 ? 14.284 1.076 16.547 1.00 34.30 328 GLY A CA 1
ATOM 688 C C . GLY A 1 84 ? 13.754 1.227 17.951 1.00 39.49 328 GLY A C 1
ATOM 689 O O . GLY A 1 84 ? 12.772 0.594 18.337 1.00 39.89 328 GLY A O 1
ATOM 690 N N . CYS A 1 85 ? 14.429 2.094 18.705 1.00 42.73 329 CYS A N 1
ATOM 691 C CA . CYS A 1 85 ? 14.102 2.406 20.102 1.00 46.25 329 CYS A CA 1
ATOM 692 C C . CYS A 1 85 ? 13.447 1.275 20.905 1.00 46.54 329 CYS A C 1
ATOM 693 O O . CYS A 1 85 ? 12.427 1.475 21.577 1.00 50.65 329 CYS A O 1
ATOM 696 N N . LEU A 1 86 ? 14.032 0.085 20.821 1.00 39.17 330 LEU A N 1
ATOM 697 C CA . LEU A 1 86 ? 13.537 -1.061 21.569 1.00 34.96 330 LEU A CA 1
ATOM 698 C C . LEU A 1 86 ? 14.462 -1.182 22.774 1.00 31.55 330 LEU A C 1
ATOM 699 O O . LEU A 1 86 ? 15.644 -1.489 22.623 1.00 32.13 330 LEU A O 1
ATOM 704 N N . GLU A 1 87 ? 13.945 -0.912 23.967 1.00 28.53 331 GLU A N 1
ATOM 705 C CA . GLU A 1 87 ? 14.778 -0.992 25.159 1.00 27.38 331 GLU A CA 1
ATOM 706 C C . GLU A 1 87 ? 15.521 -2.328 25.158 1.00 31.75 331 GLU A C 1
ATOM 707 O O . GLU A 1 87 ? 16.730 -2.387 25.392 1.00 31.71 331 GLU A O 1
ATOM 713 N N . ALA A 1 88 ? 14.782 -3.397 24.869 1.00 31.72 332 ALA A N 1
ATOM 714 C CA . ALA A 1 88 ? 15.324 -4.752 24.841 1.00 30.04 332 ALA A CA 1
ATOM 715 C C . ALA A 1 88 ? 16.277 -5.020 23.690 1.00 30.66 332 ALA A C 1
ATOM 716 O O . ALA A 1 88 ? 16.334 -6.152 23.204 1.00 35.82 332 ALA A O 1
ATOM 718 N N . THR A 1 89 ? 17.014 -3.996 23.256 1.00 29.49 333 THR A N 1
ATOM 719 C CA . THR A 1 89 ? 17.969 -4.151 22.159 1.00 31.22 333 THR A CA 1
ATOM 720 C C . THR A 1 89 ? 18.873 -2.926 21.944 1.00 31.54 333 THR A C 1
ATOM 721 O O . THR A 1 89 ? 19.482 -2.804 20.881 1.00 25.90 333 THR A O 1
ATOM 725 N N . VAL A 1 90 ? 18.978 -2.036 22.938 1.00 32.61 334 VAL A N 1
ATOM 726 C CA . VAL A 1 90 ? 19.800 -0.821 22.812 1.00 29.47 334 VAL A CA 1
ATOM 727 C C . VAL A 1 90 ? 21.305 -1.044 22.663 1.00 24.60 334 VAL A C 1
ATOM 728 O O . VAL A 1 90 ? 21.974 -0.293 21.959 1.00 18.29 334 VAL A O 1
ATOM 732 N N . ASN A 1 91 ? 21.842 -2.066 23.315 1.00 26.12 335 ASN A N 1
ATOM 733 C CA . ASN A 1 91 ? 23.272 -2.319 23.197 1.00 25.21 335 ASN A CA 1
ATOM 734 C C . ASN A 1 91 ? 23.536 -3.029 21.872 1.00 21.65 335 ASN A C 1
ATOM 735 O O . ASN A 1 91 ? 24.621 -2.927 21.296 1.00 19.03 335 ASN A O 1
ATOM 740 N N . ASP A 1 92 ? 22.524 -3.738 21.384 1.00 23.17 336 ASP A N 1
ATOM 741 C CA . ASP A 1 92 ? 22.616 -4.421 20.096 1.00 26.60 336 ASP A CA 1
ATOM 742 C C . ASP A 1 92 ? 22.755 -3.317 19.043 1.00 26.20 336 ASP A C 1
ATOM 743 O O . ASP A 1 92 ? 23.578 -3.398 18.120 1.00 25.33 336 ASP A O 1
ATOM 748 N N . PHE A 1 93 ? 21.937 -2.278 19.210 1.00 27.55 337 PHE A N 1
ATOM 749 C CA . PHE A 1 93 ? 21.926 -1.126 18.317 1.00 19.87 337 PHE A CA 1
ATOM 750 C C . PHE A 1 93 ? 23.278 -0.421 18.282 1.00 20.19 337 PHE A C 1
ATOM 751 O O . PHE A 1 93 ? 23.777 -0.103 17.201 1.00 19.04 337 PHE A O 1
ATOM 759 N N . TRP A 1 94 ? 23.869 -0.178 19.455 1.00 18.50 338 TRP A N 1
ATOM 760 C CA . TRP A 1 94 ? 25.172 0.496 19.537 1.00 20.44 338 TRP A CA 1
ATOM 761 C C . TRP A 1 94 ? 26.333 -0.411 19.146 1.00 19.13 338 TRP A C 1
ATOM 762 O O . TRP A 1 94 ? 27.439 0.072 18.896 1.00 14.03 338 TRP A O 1
ATOM 773 N N . GLN A 1 95 ? 26.100 -1.726 19.117 1.00 19.93 339 GLN A N 1
ATOM 774 C CA . GLN A 1 95 ? 27.156 -2.635 18.685 1.00 15.45 339 GLN A CA 1
ATOM 775 C C . GLN A 1 95 ? 27.051 -2.595 17.174 1.00 15.71 339 GLN A C 1
ATOM 776 O O . GLN A 1 95 ? 28.062 -2.534 16.466 1.00 14.18 339 GLN A O 1
ATOM 782 N N . MET A 1 96 ? 25.811 -2.603 16.687 1.00 12.07 340 MET A N 1
ATOM 783 C CA . MET A 1 96 ? 25.580 -2.540 15.251 1.00 20.37 340 MET A CA 1
ATOM 784 C C . MET A 1 96 ? 26.215 -1.248 14.727 1.00 23.33 340 MET A C 1
ATOM 785 O O . MET A 1 96 ? 27.010 -1.262 13.777 1.00 26.41 340 MET A O 1
ATOM 790 N N . ALA A 1 97 ? 25.860 -0.137 15.370 1.00 26.39 341 ALA A N 1
ATOM 791 C CA . ALA A 1 97 ? 26.373 1.183 15.010 1.00 20.52 341 ALA A CA 1
ATOM 792 C C . ALA A 1 97 ? 27.872 1.276 15.214 1.00 11.88 341 ALA A C 1
ATOM 793 O O . ALA A 1 97 ? 28.562 1.856 14.393 1.00 15.16 341 ALA A O 1
ATOM 795 N N . TRP A 1 98 ? 28.392 0.711 16.296 1.00 5.37 342 TRP A N 1
ATOM 796 C CA . TRP A 1 98 ? 29.825 0.807 16.499 1.00 9.91 342 TRP A CA 1
ATOM 797 C C . TRP A 1 98 ? 30.608 0.032 15.448 1.00 13.97 342 TRP A C 1
ATOM 798 O O . TRP A 1 98 ? 31.496 0.585 14.792 1.00 14.17 342 TRP A O 1
ATOM 809 N N . GLN A 1 99 ? 30.255 -1.246 15.291 1.00 23.50 343 GLN A N 1
ATOM 810 C CA . GLN A 1 99 ? 30.910 -2.157 14.343 1.00 19.21 343 GLN A CA 1
ATOM 811 C C . GLN A 1 99 ? 30.720 -1.781 12.866 1.00 19.32 343 GLN A C 1
ATOM 812 O O . GLN A 1 99 ? 31.541 -2.138 12.021 1.00 18.04 343 GLN A O 1
ATOM 818 N N . GLU A 1 100 ? 29.644 -1.068 12.550 1.00 15.94 344 GLU A N 1
ATOM 819 C CA . GLU A 1 100 ? 29.412 -0.662 11.170 1.00 14.19 344 GLU A CA 1
ATOM 820 C C . GLU A 1 100 ? 29.995 0.743 10.936 1.00 13.77 344 GLU A C 1
ATOM 821 O O . GLU A 1 100 ? 29.785 1.361 9.891 1.00 13.86 344 GLU A O 1
ATOM 827 N N . ASN A 1 101 ? 30.754 1.228 11.913 1.00 14.69 345 ASN A N 1
ATOM 828 C CA . ASN A 1 101 ? 31.353 2.559 11.838 1.00 24.02 345 ASN A CA 1
ATOM 829 C C . ASN A 1 101 ? 30.376 3.620 11.339 1.00 23.02 345 ASN A C 1
ATOM 830 O O . ASN A 1 101 ? 30.759 4.537 10.609 1.00 21.55 345 ASN A O 1
ATOM 835 N N . SER A 1 102 ? 29.114 3.482 11.731 1.00 24.33 346 SER A N 1
ATOM 836 C CA . SER A 1 102 ? 28.082 4.427 11.341 1.00 26.31 346 SER A CA 1
ATOM 837 C C . SER A 1 102 ? 28.284 5.747 12.094 1.00 29.81 346 SER A C 1
ATOM 838 O O . SER A 1 102 ? 28.576 5.752 13.295 1.00 31.22 346 SER A O 1
ATOM 841 N N . ARG A 1 103 ? 28.117 6.858 11.378 1.00 29.02 347 ARG A N 1
ATOM 842 C CA . ARG A 1 103 ? 28.282 8.199 11.937 1.00 22.71 347 ARG A CA 1
ATOM 843 C C . ARG A 1 103 ? 26.970 8.993 12.017 1.00 21.66 347 ARG A C 1
ATOM 844 O O . ARG A 1 103 ? 26.838 9.904 12.828 1.00 17.62 347 ARG A O 1
ATOM 852 N N . VAL A 1 104 ? 26.004 8.634 11.176 1.00 18.87 348 VAL A N 1
ATOM 853 C CA . VAL A 1 104 ? 24.715 9.323 11.125 1.00 15.60 348 VAL A CA 1
ATOM 854 C C . VAL A 1 104 ? 23.549 8.355 11.336 1.00 12.17 348 VAL A C 1
ATOM 855 O O . VAL A 1 104 ? 23.464 7.349 10.655 1.00 10.57 348 VAL A O 1
ATOM 859 N N . ILE A 1 105 ? 22.654 8.666 12.271 1.00 12.98 349 ILE A N 1
ATOM 860 C CA . ILE A 1 105 ? 21.473 7.837 12.507 1.00 12.91 349 ILE A CA 1
ATOM 861 C C . ILE A 1 105 ? 20.280 8.629 11.972 1.00 12.96 349 ILE A C 1
ATOM 862 O O . ILE A 1 105 ? 20.313 9.849 11.947 1.00 16.06 349 ILE A O 1
ATOM 867 N N . VAL A 1 106 ? 19.228 7.942 11.549 1.00 12.07 350 VAL A N 1
ATOM 868 C CA . VAL A 1 106 ? 18.063 8.615 10.990 1.00 11.07 350 VAL A CA 1
ATOM 869 C C . VAL A 1 106 ? 16.768 8.064 11.568 1.00 14.59 350 VAL A C 1
ATOM 870 O O . VAL A 1 106 ? 16.047 7.323 10.900 1.00 16.36 350 VAL A O 1
ATOM 874 N N . MET A 1 107 ? 16.481 8.440 12.810 1.00 11.98 351 MET A N 1
ATOM 875 C CA . MET A 1 107 ? 15.279 7.990 13.505 1.00 12.49 351 MET A CA 1
ATOM 876 C C . MET A 1 107 ? 14.028 8.708 12.994 1.00 11.00 351 MET A C 1
ATOM 877 O O . MET A 1 107 ? 13.782 9.855 13.341 1.00 15.27 351 MET A O 1
ATOM 882 N N . THR A 1 108 ? 13.240 8.027 12.168 1.00 13.14 352 THR A N 1
ATOM 883 C CA . THR A 1 108 ? 12.030 8.625 11.615 1.00 17.11 352 THR A CA 1
ATOM 884 C C . THR A 1 108 ? 10.885 8.557 12.608 1.00 17.87 352 THR A C 1
ATOM 885 O O . THR A 1 108 ? 9.724 8.495 12.214 1.00 19.22 352 THR A O 1
ATOM 889 N N . THR A 1 109 ? 11.197 8.588 13.895 1.00 18.94 353 THR A N 1
ATOM 890 C CA . THR A 1 109 ? 10.139 8.489 14.878 1.00 25.39 353 THR A CA 1
ATOM 891 C C . THR A 1 109 ? 10.484 9.116 16.215 1.00 30.13 353 THR A C 1
ATOM 892 O O . THR A 1 109 ? 11.649 9.191 16.595 1.00 32.55 353 THR A O 1
ATOM 896 N N . ARG A 1 110 ? 9.450 9.556 16.926 1.00 35.06 354 ARG A N 1
ATOM 897 C CA . ARG A 1 110 ? 9.610 10.175 18.238 1.00 39.73 354 ARG A CA 1
ATOM 898 C C . ARG A 1 110 ? 9.748 9.095 19.289 1.00 41.57 354 ARG A C 1
ATOM 899 O O . ARG A 1 110 ? 10.019 7.938 18.979 1.00 50.00 354 ARG A O 1
ATOM 907 N N . GLU A 1 111 ? 9.558 9.479 20.543 1.00 40.48 355 GLU A N 1
ATOM 908 C CA . GLU A 1 111 ? 9.638 8.526 21.634 1.00 39.48 355 GLU A CA 1
ATOM 909 C C . GLU A 1 111 ? 8.215 8.048 21.938 1.00 38.92 355 GLU A C 1
ATOM 910 O O . GLU A 1 111 ? 7.260 8.815 21.842 1.00 34.95 355 GLU A O 1
ATOM 916 N N . VAL A 1 112 ? 8.073 6.775 22.284 1.00 43.61 356 VAL A N 1
ATOM 917 C CA . VAL A 1 112 ? 6.763 6.210 22.583 1.00 43.82 356 VAL A CA 1
ATOM 918 C C . VAL A 1 112 ? 6.923 5.142 23.640 1.00 49.83 356 VAL A C 1
ATOM 919 O O . VAL A 1 112 ? 6.663 3.968 23.376 1.00 55.27 356 VAL A O 1
ATOM 923 N N . GLU A 1 113 ? 7.365 5.542 24.829 1.00 52.91 357 GLU A N 1
ATOM 924 C CA . GLU A 1 113 ? 7.549 4.597 25.928 1.00 56.71 357 GLU A CA 1
ATOM 925 C C . GLU A 1 113 ? 6.192 4.108 26.434 1.00 52.26 357 GLU A C 1
ATOM 926 O O . GLU A 1 113 ? 6.111 3.206 27.266 1.00 38.74 357 GLU A O 1
ATOM 932 N N . LYS A 1 114 ? 5.135 4.724 25.909 1.00 50.00 358 LYS A N 1
ATOM 933 C CA . LYS A 1 114 ? 3.755 4.398 26.256 1.00 50.00 358 LYS A CA 1
ATOM 934 C C . LYS A 1 114 ? 3.647 3.334 27.340 1.00 50.00 358 LYS A C 1
ATOM 935 O O . LYS A 1 114 ? 3.862 2.140 27.086 1.00 50.00 358 LYS A O 1
ATOM 941 N N . GLY A 1 115 ? 3.295 3.779 28.543 1.00 50.00 359 GLY A N 1
ATOM 942 C CA . GLY A 1 115 ? 3.174 2.866 29.662 1.00 50.00 359 GLY A CA 1
ATOM 943 C C . GLY A 1 115 ? 4.528 2.252 29.977 1.00 50.00 359 GLY A C 1
ATOM 944 O O . GLY A 1 115 ? 5.002 2.328 31.118 1.00 50.00 359 GLY A O 1
ATOM 945 N N . ARG A 1 116 ? 5.156 1.656 28.960 1.00 50.00 360 ARG A N 1
ATOM 946 C CA . ARG A 1 116 ? 6.458 1.016 29.126 1.00 50.00 360 ARG A CA 1
ATOM 947 C C . ARG A 1 116 ? 7.543 1.564 28.196 1.00 50.00 360 ARG A C 1
ATOM 948 O O . ARG A 1 116 ? 8.286 2.470 28.577 1.00 50.00 360 ARG A O 1
ATOM 956 N N . ASN A 1 117 ? 7.632 1.039 26.978 1.00 50.00 361 ASN A N 1
ATOM 957 C CA . ASN A 1 117 ? 8.668 1.499 26.076 1.00 50.00 361 ASN A CA 1
ATOM 958 C C . ASN A 1 117 ? 8.543 1.063 24.620 1.00 50.00 361 ASN A C 1
ATOM 959 O O . ASN A 1 117 ? 9.511 0.549 24.055 1.00 50.00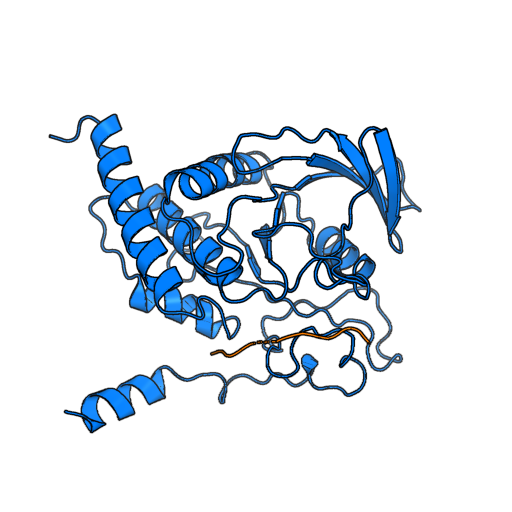 361 ASN A O 1
ATOM 964 N N . LYS A 1 118 ? 7.386 1.251 23.994 1.00 41.70 362 LYS A N 1
ATOM 965 C CA . LYS A 1 118 ? 7.281 0.864 22.587 1.00 42.26 362 LYS A CA 1
ATOM 966 C C . LYS A 1 118 ? 8.532 1.420 21.902 1.00 45.31 362 LYS A C 1
ATOM 967 O O . LYS A 1 118 ? 9.310 0.679 21.294 1.00 42.28 362 LYS A O 1
ATOM 973 N N . CYS A 1 119 ? 8.714 2.733 22.029 1.00 46.83 363 CYS A N 1
ATOM 974 C CA . CYS A 1 119 ? 9.861 3.442 21.463 1.00 46.62 363 CYS A CA 1
ATOM 975 C C . CYS A 1 119 ? 10.576 4.189 22.584 1.00 44.66 363 CYS A C 1
ATOM 976 O O . CYS A 1 119 ? 10.111 5.240 23.024 1.00 47.03 363 CYS A O 1
ATOM 979 N N . VAL A 1 120 ? 11.703 3.654 23.044 1.00 43.00 364 VAL A N 1
ATOM 980 C CA . VAL A 1 120 ? 12.447 4.294 24.126 1.00 39.75 364 VAL A CA 1
ATOM 981 C C . VAL A 1 120 ? 13.779 4.878 23.688 1.00 39.72 364 VAL A C 1
ATOM 982 O O . VAL A 1 120 ? 14.422 4.372 22.761 1.00 41.08 364 VAL A O 1
ATOM 986 N N . PRO A 1 121 ? 14.203 5.972 24.352 1.00 39.11 365 PRO A N 1
ATOM 987 C CA . PRO A 1 121 ? 15.462 6.689 24.090 1.00 31.40 365 PRO A CA 1
ATOM 988 C C . PRO A 1 121 ? 16.726 5.856 24.305 1.00 27.11 365 PRO A C 1
ATOM 989 O O . PRO A 1 121 ? 16.845 5.126 25.289 1.00 24.99 365 PRO A O 1
ATOM 993 N N . TYR A 1 122 ? 17.665 5.967 23.373 1.00 22.81 366 TYR A N 1
ATOM 994 C CA . TYR A 1 122 ? 18.917 5.247 23.483 1.00 21.07 366 TYR A CA 1
ATOM 995 C C . TYR A 1 122 ? 20.122 6.189 23.496 1.00 25.00 366 TYR A C 1
ATOM 996 O O . TYR A 1 122 ? 21.223 5.815 23.087 1.00 27.65 366 TYR A O 1
ATOM 1005 N N . TRP A 1 123 ? 19.889 7.412 23.975 1.00 23.91 367 TRP A N 1
ATOM 1006 C CA . TRP A 1 123 ? 20.913 8.445 24.103 1.00 17.74 367 TRP A CA 1
ATOM 1007 C C . TRP A 1 123 ? 20.763 9.024 25.510 1.00 20.42 367 TRP A C 1
ATOM 1008 O O . TRP A 1 123 ? 19.788 8.721 26.200 1.00 17.45 367 TRP A O 1
ATOM 1019 N N .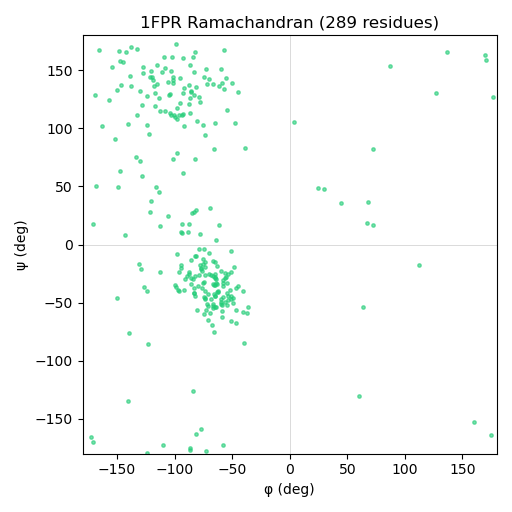 PRO A 1 124 ? 21.746 9.830 25.973 1.00 25.99 368 PRO A N 1
ATOM 1020 C CA . PRO A 1 124 ? 21.674 10.430 27.311 1.00 26.69 368 PRO A CA 1
ATOM 1021 C C . PRO A 1 124 ? 20.861 11.724 27.319 1.00 30.12 368 PRO A C 1
ATOM 1022 O O . PRO A 1 124 ? 19.704 11.751 26.905 1.00 35.01 368 PRO A O 1
ATOM 1026 N N . GLU A 1 125 ? 21.482 12.781 27.827 1.00 32.31 369 GLU A N 1
ATOM 1027 C CA . GLU A 1 125 ? 20.898 14.116 27.889 1.00 28.50 369 GLU A CA 1
ATOM 1028 C C . GLU A 1 125 ? 22.110 15.005 27.719 1.00 28.86 369 GLU A C 1
ATOM 1029 O O . GLU A 1 125 ? 23.230 14.581 27.986 1.00 31.10 369 GLU A O 1
ATOM 1035 N N . VAL A 1 126 ? 21.907 16.236 27.283 1.00 30.55 370 VAL A N 1
ATOM 1036 C CA . VAL A 1 126 ? 23.039 17.123 27.067 1.00 26.17 370 VAL A CA 1
ATOM 1037 C C . VAL A 1 126 ? 24.045 17.074 28.207 1.00 22.63 370 VAL A C 1
ATOM 1038 O O . VAL A 1 126 ? 23.682 17.165 29.377 1.00 24.15 370 VAL A O 1
ATOM 1042 N N . GLY A 1 127 ? 25.314 16.919 27.859 1.00 17.34 371 GLY A N 1
ATOM 1043 C CA . GLY A 1 127 ? 26.344 16.861 28.877 1.00 27.00 371 GLY A CA 1
ATOM 1044 C C . GLY A 1 127 ? 26.231 15.612 29.725 1.00 32.05 371 GLY A C 1
ATOM 1045 O O . GLY A 1 127 ? 26.773 15.530 30.833 1.00 32.38 371 GLY A O 1
ATOM 1046 N N . MET A 1 128 ? 25.512 14.629 29.199 1.00 38.28 372 MET A N 1
ATOM 1047 C CA . MET A 1 128 ? 25.330 13.360 29.891 1.00 36.81 372 MET A CA 1
ATOM 1048 C C . MET A 1 128 ? 26.008 12.217 29.139 1.00 34.30 372 MET A C 1
ATOM 1049 O O . MET A 1 128 ? 25.771 12.019 27.943 1.00 30.15 372 MET A O 1
ATOM 1054 N N . GLN A 1 129 ? 26.863 11.479 29.844 1.00 34.89 373 GLN A N 1
ATOM 1055 C CA . GLN A 1 129 ? 27.553 10.338 29.259 1.00 34.80 373 GLN A CA 1
ATOM 1056 C C . GLN A 1 129 ? 26.863 9.087 29.802 1.00 41.34 373 GLN A C 1
ATOM 1057 O O . GLN A 1 129 ? 26.654 8.954 31.012 1.00 45.23 373 GLN A O 1
ATOM 1063 N N . ARG A 1 130 ? 26.492 8.186 28.896 1.00 44.77 374 ARG A N 1
ATOM 1064 C CA . ARG A 1 130 ? 25.807 6.945 29.248 1.00 37.15 374 ARG A CA 1
ATOM 1065 C C . ARG A 1 130 ? 26.531 5.757 28.644 1.00 37.00 374 ARG A C 1
ATOM 1066 O O . ARG A 1 130 ? 27.119 5.858 27.570 1.00 38.97 374 ARG A O 1
ATOM 1074 N N . ALA A 1 131 ? 26.483 4.628 29.340 1.00 37.21 375 ALA A N 1
ATOM 1075 C CA . ALA A 1 131 ? 27.130 3.415 28.868 1.00 30.54 375 ALA A CA 1
ATOM 1076 C C . ALA A 1 131 ? 26.101 2.475 28.254 1.00 29.67 375 ALA A C 1
ATOM 1077 O O . ALA A 1 131 ? 24.972 2.355 28.739 1.00 25.19 375 ALA A O 1
ATOM 1079 N N . TYR A 1 132 ? 26.497 1.819 27.172 1.00 31.58 376 TYR A N 1
ATOM 1080 C CA . TYR A 1 132 ? 25.632 0.874 26.481 1.00 30.34 376 TYR A CA 1
ATOM 1081 C C . TYR A 1 132 ? 26.517 -0.298 26.059 1.00 33.65 376 TYR A C 1
ATOM 1082 O O . TYR A 1 132 ? 27.298 -0.196 25.101 1.00 30.75 376 TYR A O 1
ATOM 1091 N N . GLY A 1 133 ? 26.406 -1.404 26.799 1.00 30.54 377 GLY A N 1
ATOM 1092 C CA . GLY A 1 133 ? 27.222 -2.566 26.508 1.00 21.90 377 GLY A CA 1
ATOM 1093 C C . GLY A 1 133 ? 28.677 -2.161 26.640 1.00 25.11 377 GLY A C 1
ATOM 1094 O O . GLY A 1 133 ? 29.076 -1.541 27.639 1.00 25.63 377 GLY A O 1
ATOM 1095 N N . PRO A 1 134 ? 29.499 -2.478 25.635 1.00 20.07 378 PRO A N 1
ATOM 1096 C CA . PRO A 1 134 ? 30.925 -2.151 25.626 1.00 18.86 378 PRO A CA 1
ATOM 1097 C C . PRO A 1 134 ? 31.212 -0.704 25.266 1.00 23.44 378 PRO A C 1
ATOM 1098 O O . PRO A 1 134 ? 32.367 -0.279 25.281 1.00 24.17 378 PRO A O 1
ATOM 1102 N N . TYR A 1 135 ? 30.168 0.051 24.940 1.00 27.10 379 TYR A N 1
ATOM 1103 C CA . TYR A 1 135 ? 30.351 1.440 24.542 1.00 25.48 379 TYR A CA 1
ATOM 1104 C C . TYR A 1 135 ? 29.636 2.471 25.401 1.00 28.66 379 TYR A C 1
ATOM 1105 O O . TYR A 1 135 ? 28.563 2.221 25.959 1.00 30.12 379 TYR A O 1
ATOM 1114 N N . SER A 1 136 ? 30.247 3.649 25.478 1.00 24.25 380 SER A N 1
ATOM 1115 C CA . SER A 1 136 ? 29.695 4.759 26.232 1.00 17.60 380 SER A CA 1
ATOM 1116 C C . SER A 1 136 ? 29.403 5.886 25.253 1.00 12.04 380 SER A C 1
ATOM 1117 O O . SER A 1 136 ? 30.251 6.259 24.448 1.00 6.33 380 SER A O 1
ATOM 1120 N N . VAL A 1 137 ? 28.195 6.420 25.325 1.00 12.39 381 VAL A N 1
ATOM 1121 C CA . VAL A 1 137 ? 27.789 7.500 24.450 1.00 12.96 381 VAL A CA 1
ATOM 1122 C C . VAL A 1 137 ? 27.515 8.776 25.276 1.00 17.76 381 VAL A C 1
ATOM 1123 O O . VAL A 1 137 ? 26.935 8.707 26.357 1.00 14.94 381 VAL A O 1
ATOM 1127 N N . THR A 1 138 ? 27.961 9.935 24.785 1.00 23.26 382 THR A N 1
ATOM 1128 C CA . THR A 1 138 ? 27.716 11.204 25.486 1.00 18.57 382 THR A CA 1
ATOM 1129 C C . THR A 1 138 ? 26.901 12.122 24.576 1.00 18.34 382 THR A C 1
ATOM 1130 O O . THR A 1 138 ? 27.116 12.144 23.364 1.00 10.85 382 THR A O 1
ATOM 1134 N N . ASN A 1 139 ? 25.959 12.866 25.157 1.00 23.32 383 ASN A N 1
ATOM 1135 C CA . ASN A 1 139 ? 25.139 13.808 24.387 1.00 25.11 383 ASN A CA 1
ATOM 1136 C C . ASN A 1 139 ? 25.741 15.224 24.386 1.00 27.45 383 ASN A C 1
ATOM 1137 O O . ASN A 1 139 ? 25.779 15.900 25.415 1.00 27.54 383 ASN A O 1
ATOM 1142 N N . CYS A 1 140 ? 26.197 15.674 23.225 1.00 28.00 384 CYS A N 1
ATOM 1143 C CA . CYS A 1 140 ? 26.793 16.999 23.127 1.00 33.24 384 CYS A CA 1
ATOM 1144 C C . CYS A 1 140 ? 25.815 18.100 22.691 1.00 26.97 384 CYS A C 1
ATOM 1145 O O . CYS A 1 140 ? 26.232 19.211 22.379 1.00 25.53 384 CYS A O 1
ATOM 1148 N N . GLY A 1 141 ? 24.521 17.792 22.664 1.00 25.14 385 GLY A N 1
ATOM 1149 C CA . GLY A 1 141 ? 23.544 18.806 22.302 1.00 23.71 385 GLY A CA 1
ATOM 1150 C C . GLY A 1 141 ? 22.538 18.539 21.194 1.00 27.76 385 GLY A C 1
ATOM 1151 O O . GLY A 1 141 ? 22.894 18.120 20.086 1.00 30.04 385 GLY A O 1
ATOM 1152 N N . GLU A 1 142 ? 21.265 18.788 21.480 1.00 24.30 386 GLU A N 1
ATOM 1153 C CA . GLU A 1 142 ? 20.259 18.587 20.459 1.00 27.72 386 GLU A CA 1
ATOM 1154 C C . GLU A 1 142 ? 19.911 19.917 19.790 1.00 30.21 386 GLU A C 1
ATOM 1155 O O . GLU A 1 142 ? 19.427 20.859 20.426 1.00 28.48 386 GLU A O 1
ATOM 1161 N N . HIS A 1 143 ? 20.183 19.990 18.493 1.00 32.52 387 HIS A N 1
ATOM 1162 C CA . HIS A 1 143 ? 19.918 21.190 17.720 1.00 25.99 387 HIS A CA 1
ATOM 1163 C C . HIS A 1 143 ? 18.594 21.045 16.993 1.00 27.05 387 HIS A C 1
ATOM 1164 O O . HIS A 1 143 ? 18.541 20.774 15.798 1.00 32.87 387 HIS A O 1
ATOM 1171 N N . ASP A 1 144 ? 17.522 21.244 17.749 1.00 25.31 388 ASP A N 1
ATOM 1172 C CA . ASP A 1 144 ? 16.166 21.130 17.240 1.00 27.20 388 ASP A CA 1
ATOM 1173 C C . ASP A 1 144 ? 15.801 22.049 16.063 1.00 27.87 388 ASP A C 1
ATOM 1174 O O . ASP A 1 144 ? 16.634 22.752 15.485 1.00 22.42 388 ASP A O 1
ATOM 1179 N N . THR A 1 145 ? 14.519 22.017 15.736 1.00 25.50 389 THR A N 1
ATOM 1180 C CA . THR A 1 145 ? 13.942 22.784 14.655 1.00 28.40 389 THR A CA 1
ATOM 1181 C C . THR A 1 145 ? 12.452 22.570 14.857 1.00 27.78 389 THR A C 1
ATOM 1182 O O . THR A 1 145 ? 12.046 22.027 15.881 1.00 30.31 389 THR A O 1
ATOM 1186 N N . THR A 1 146 ? 11.629 22.973 13.904 1.00 25.38 390 THR A N 1
ATOM 1187 C CA . THR A 1 146 ? 10.206 22.799 14.095 1.00 31.41 390 THR A CA 1
ATOM 1188 C C . THR A 1 146 ? 9.722 21.370 13.871 1.00 32.42 390 THR A C 1
ATOM 1189 O O . THR A 1 146 ? 8.663 20.984 14.371 1.00 35.71 390 THR A O 1
ATOM 1193 N N . GLU A 1 147 ? 10.510 20.578 13.150 1.00 32.06 391 GLU A N 1
ATOM 1194 C CA . GLU A 1 147 ? 10.130 19.207 12.835 1.00 29.02 391 GLU A CA 1
ATOM 1195 C C . GLU A 1 147 ? 11.131 18.126 13.259 1.00 25.04 391 GLU A C 1
ATOM 1196 O O . GLU A 1 147 ? 10.737 17.053 13.722 1.00 23.77 391 GLU A O 1
ATOM 1202 N N . TYR A 1 148 ? 12.421 18.400 13.089 1.00 27.69 392 TYR A N 1
ATOM 1203 C CA . TYR A 1 148 ? 13.457 17.435 13.459 1.00 25.37 392 TYR A CA 1
ATOM 1204 C C . TYR A 1 148 ? 14.567 18.015 14.326 1.00 21.86 392 TYR A C 1
ATOM 1205 O O . TYR A 1 148 ? 15.105 19.080 14.049 1.00 24.10 392 TYR A O 1
ATOM 1214 N N . LYS A 1 149 ? 14.887 17.297 15.393 1.00 21.89 393 LYS A N 1
ATOM 1215 C CA . LYS A 1 149 ? 15.937 17.687 16.320 1.00 22.07 393 LYS A CA 1
ATOM 1216 C C . LYS A 1 149 ? 17.267 17.145 15.774 1.00 24.31 393 LYS A C 1
ATOM 1217 O O . LYS A 1 149 ? 17.311 16.570 14.682 1.00 18.84 393 LYS A O 1
ATOM 1223 N N . LEU A 1 150 ? 18.349 17.354 16.522 1.00 23.79 394 LEU A N 1
ATOM 1224 C CA . LEU A 1 150 ? 19.657 16.840 16.131 1.00 19.49 394 LEU A CA 1
ATOM 1225 C C . LEU A 1 150 ? 20.614 16.833 17.307 1.00 18.18 394 LEU A C 1
ATOM 1226 O O . LEU A 1 150 ? 21.157 17.865 17.683 1.00 5.85 394 LEU A O 1
ATOM 1231 N N . ARG A 1 151 ? 20.814 15.650 17.889 1.00 26.06 395 ARG A N 1
ATOM 1232 C CA . ARG A 1 151 ? 21.714 15.506 19.027 1.00 25.07 395 ARG A CA 1
ATOM 1233 C C . ARG A 1 151 ? 23.106 15.152 18.558 1.00 26.47 395 ARG A C 1
ATOM 1234 O O . ARG A 1 151 ? 23.280 14.301 17.690 1.00 29.32 395 ARG A O 1
ATOM 1242 N N . THR A 1 152 ? 24.097 15.827 19.122 1.00 29.99 396 THR A N 1
ATOM 1243 C CA . THR A 1 152 ? 25.482 15.566 18.772 1.00 33.71 396 THR A CA 1
ATOM 1244 C C . THR A 1 152 ? 26.025 14.684 19.877 1.00 32.50 396 THR A C 1
ATOM 1245 O O . THR A 1 152 ? 26.201 15.134 21.006 1.00 28.44 396 THR A O 1
ATOM 1249 N N . LEU A 1 153 ? 26.274 13.421 19.543 1.00 37.66 397 LEU A N 1
ATOM 1250 C CA . LEU A 1 153 ? 26.775 12.439 20.503 1.00 34.74 397 LEU A CA 1
ATOM 1251 C C . LEU A 1 153 ? 28.127 11.852 20.118 1.00 27.63 397 LEU A C 1
ATOM 1252 O O . LEU A 1 153 ? 28.419 11.637 18.938 1.00 23.55 397 LEU A O 1
ATOM 1257 N N . GLN A 1 154 ? 28.943 11.597 21.134 1.00 24.70 398 GLN A N 1
ATOM 1258 C CA . GLN A 1 154 ? 30.258 11.011 20.945 1.00 25.14 398 GLN A CA 1
ATOM 1259 C C . GLN A 1 154 ? 30.258 9.666 21.642 1.00 32.09 398 GLN A C 1
ATOM 1260 O O . GLN A 1 154 ? 30.045 9.582 22.858 1.00 36.27 398 GLN A O 1
ATOM 1266 N N . VAL A 1 155 ? 30.482 8.615 20.855 1.00 33.86 399 VAL A N 1
ATOM 1267 C CA . VAL A 1 155 ? 30.520 7.244 21.351 1.00 25.33 399 VAL A CA 1
ATOM 1268 C C . VAL A 1 155 ? 31.968 6.745 21.428 1.00 24.50 399 VAL A C 1
ATOM 1269 O O . VAL A 1 155 ? 32.728 6.856 20.467 1.00 22.57 399 VAL A O 1
ATOM 1273 N N . SER A 1 156 ? 32.348 6.210 22.580 1.00 21.95 400 SER A N 1
ATOM 1274 C CA . SER A 1 156 ? 33.693 5.682 22.752 1.00 24.93 400 SER A CA 1
ATOM 1275 C C . SER A 1 156 ? 33.624 4.368 23.531 1.00 26.24 400 SER A C 1
ATOM 1276 O O . SER A 1 156 ? 32.776 4.192 24.410 1.00 29.63 400 SER A O 1
ATOM 1279 N N . PRO A 1 157 ? 34.509 3.418 23.204 1.00 23.21 401 PRO A N 1
ATOM 1280 C CA . PRO A 1 157 ? 34.483 2.148 23.923 1.00 17.91 401 PRO A CA 1
ATOM 1281 C C . PRO A 1 157 ? 34.964 2.345 25.343 1.00 22.03 401 PRO A C 1
ATOM 1282 O O . PRO A 1 157 ? 35.872 3.134 25.592 1.00 24.37 401 PRO A O 1
ATOM 1286 N N . LEU A 1 158 ? 34.340 1.635 26.273 1.00 26.23 402 LEU A N 1
ATOM 1287 C CA . LEU A 1 158 ? 34.724 1.722 27.667 1.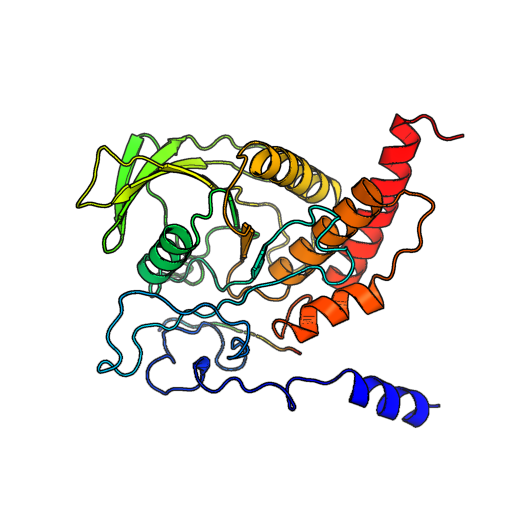00 30.64 402 LEU A CA 1
ATOM 1288 C C . LEU A 1 158 ? 36.210 1.395 27.779 1.00 36.45 402 LEU A C 1
ATOM 1289 O O . LEU A 1 158 ? 36.896 1.877 28.677 1.00 41.64 402 LEU A O 1
ATOM 1294 N N . ASP A 1 159 ? 36.706 0.571 26.862 1.00 43.85 403 ASP A N 1
ATOM 1295 C CA . ASP A 1 159 ? 38.113 0.198 26.874 1.00 49.58 403 ASP A CA 1
ATOM 1296 C C . ASP A 1 159 ? 38.950 1.381 26.418 1.00 52.90 403 ASP A C 1
ATOM 1297 O O . ASP A 1 159 ? 39.845 1.826 27.133 1.00 58.07 403 ASP A O 1
ATOM 1302 N N . ASN A 1 160 ? 38.656 1.889 25.225 1.00 54.15 404 ASN A N 1
ATOM 1303 C CA . ASN A 1 160 ? 39.380 3.033 24.687 1.00 49.60 404 ASN A CA 1
ATOM 1304 C C . ASN A 1 160 ? 38.540 4.288 24.817 1.00 49.87 404 ASN A C 1
ATOM 1305 O O . ASN A 1 160 ? 37.511 4.426 24.159 1.00 49.94 404 ASN A O 1
ATOM 1310 N N . GLY A 1 161 ? 38.975 5.197 25.680 1.00 53.87 405 GLY A N 1
ATOM 1311 C CA . GLY A 1 161 ? 38.245 6.440 25.867 1.00 55.52 405 GLY A CA 1
ATOM 1312 C C . GLY A 1 161 ? 38.835 7.524 24.989 1.00 51.76 405 GLY A C 1
ATOM 1313 O O . GLY A 1 161 ? 38.199 8.530 24.681 1.00 58.50 405 GLY A O 1
ATOM 1314 N N . ASP A 1 162 ? 40.074 7.301 24.582 1.00 49.17 406 ASP A N 1
ATOM 1315 C CA . ASP A 1 162 ? 40.785 8.231 23.734 1.00 45.93 406 ASP A CA 1
ATOM 1316 C C . ASP A 1 162 ? 40.360 7.972 22.303 1.00 43.28 406 ASP A C 1
ATOM 1317 O O . ASP A 1 162 ? 40.684 8.737 21.404 1.00 50.99 406 ASP A O 1
ATOM 1322 N N . LEU A 1 163 ? 39.634 6.879 22.094 1.00 39.97 407 LEU A N 1
ATOM 1323 C CA . LEU A 1 163 ? 39.142 6.533 20.764 1.00 35.88 407 LEU A CA 1
ATOM 1324 C C . LEU A 1 163 ? 37.740 7.115 20.618 1.00 30.15 407 LEU A C 1
ATOM 1325 O O . LEU A 1 163 ? 36.778 6.383 20.430 1.00 25.92 407 LEU A O 1
ATOM 1330 N N . ILE A 1 164 ? 37.631 8.436 20.711 1.00 32.22 408 ILE A N 1
ATOM 1331 C CA . ILE A 1 164 ? 36.333 9.096 20.606 1.00 37.90 408 ILE A CA 1
ATOM 1332 C C . ILE A 1 164 ? 35.753 9.172 19.191 1.00 35.67 408 ILE A C 1
ATOM 1333 O O . ILE A 1 164 ? 36.475 9.353 18.207 1.00 37.55 408 ILE A O 1
ATOM 1338 N N . ARG A 1 165 ? 34.433 9.045 19.113 1.00 32.93 409 ARG A N 1
ATOM 1339 C CA . ARG A 1 165 ? 33.709 9.079 17.850 1.00 32.50 409 ARG A CA 1
ATOM 1340 C C . ARG A 1 165 ? 32.439 9.904 18.025 1.00 29.19 409 ARG A C 1
ATOM 1341 O O . ARG A 1 165 ? 31.746 9.772 19.023 1.00 29.46 409 ARG A O 1
ATOM 1349 N N . GLU A 1 166 ? 32.133 10.760 17.060 1.00 29.33 410 GLU A N 1
ATOM 1350 C CA . GLU A 1 166 ? 30.924 11.562 17.146 1.00 31.20 410 GLU A CA 1
ATOM 1351 C C . GLU A 1 166 ? 29.932 11.143 16.066 1.00 30.40 410 GLU A C 1
ATOM 1352 O O . GLU A 1 166 ? 30.176 11.296 14.863 1.00 29.26 410 GLU A O 1
ATOM 1358 N N . ILE A 1 167 ? 28.805 10.602 16.496 1.00 24.87 411 ILE A N 1
ATOM 1359 C CA . ILE A 1 167 ? 27.810 10.176 15.539 1.00 24.91 411 ILE A CA 1
ATOM 1360 C C . ILE A 1 167 ? 26.679 11.190 15.580 1.00 24.17 411 ILE A C 1
ATOM 1361 O O . ILE A 1 167 ? 26.310 11.661 16.648 1.00 26.63 411 ILE A O 1
ATOM 1366 N N . TRP A 1 168 ? 26.149 11.518 14.407 1.00 26.22 412 TRP A N 1
ATOM 1367 C CA . TRP A 1 168 ? 25.080 12.502 14.251 1.00 23.04 412 TRP A CA 1
ATOM 1368 C C . TRP A 1 168 ? 23.702 11.873 14.149 1.00 21.50 412 TRP A C 1
ATOM 1369 O O . TRP A 1 168 ? 23.358 11.278 13.131 1.00 24.17 412 TRP A O 1
ATOM 1380 N N . HIS A 1 169 ? 22.909 12.028 15.203 1.00 18.18 413 HIS A N 1
ATOM 1381 C CA . HIS A 1 169 ? 21.568 11.465 15.247 1.00 20.14 413 HIS A CA 1
ATOM 1382 C C . HIS A 1 169 ? 20.527 12.499 14.849 1.00 21.94 413 HIS A C 1
ATOM 1383 O O . HIS A 1 169 ? 20.266 13.458 15.578 1.00 19.35 413 HIS A O 1
ATOM 1390 N N . TYR A 1 170 ? 19.921 12.277 13.690 1.00 22.88 414 TYR A N 1
ATOM 1391 C CA . TYR A 1 170 ? 18.923 13.182 13.147 1.00 22.70 414 TYR A CA 1
ATOM 1392 C C . TYR A 1 170 ? 17.494 12.710 13.350 1.00 23.77 414 TYR A C 1
ATOM 1393 O O . TYR A 1 170 ? 16.852 12.288 12.399 1.00 22.76 414 TYR A O 1
ATOM 1402 N N . GLN A 1 171 ? 16.991 12.792 14.578 1.00 23.94 415 GLN A N 1
ATOM 1403 C CA . GLN A 1 171 ? 15.616 12.386 14.872 1.00 21.99 415 GLN A CA 1
ATOM 1404 C C . GLN A 1 171 ? 14.538 13.264 14.215 1.00 23.05 415 GLN A C 1
ATOM 1405 O O . GLN A 1 171 ? 14.645 14.486 14.189 1.00 26.21 415 GLN A O 1
ATOM 1411 N N . TYR A 1 172 ? 13.490 12.635 13.692 1.00 26.18 416 TYR A N 1
ATOM 1412 C CA . TYR A 1 172 ? 12.396 13.365 13.053 1.00 26.92 416 TYR A CA 1
ATOM 1413 C C . TYR A 1 172 ? 11.180 13.302 13.953 1.00 29.35 416 TYR A C 1
ATOM 1414 O O . TYR A 1 172 ? 10.631 12.231 14.159 1.00 30.52 416 TYR A O 1
ATOM 1423 N N . LEU A 1 173 ? 10.745 14.445 14.478 1.00 33.68 417 LEU A N 1
ATOM 1424 C CA . LEU A 1 173 ? 9.596 14.452 15.374 1.00 34.31 417 LEU A CA 1
ATOM 1425 C C . LEU A 1 173 ? 8.391 15.212 14.846 1.00 34.83 417 LEU A C 1
ATOM 1426 O O . LEU A 1 173 ? 7.815 16.025 15.554 1.00 36.02 417 LEU A O 1
ATOM 1431 N N . SER A 1 174 ? 7.997 14.932 13.607 1.00 38.22 418 SER A N 1
ATOM 1432 C CA . SER A 1 174 ? 6.842 15.599 13.016 1.00 40.02 418 SER A CA 1
ATOM 1433 C C . SER A 1 174 ? 6.017 14.671 12.112 1.00 38.21 418 SER A C 1
ATOM 1434 O O . SER A 1 174 ? 5.093 15.115 11.429 1.00 33.66 418 SER A O 1
ATOM 1437 N N . TRP A 1 175 ? 6.351 13.382 12.121 1.00 36.06 419 TRP A N 1
ATOM 1438 C CA . TRP A 1 175 ? 5.644 12.392 11.311 1.00 32.82 419 TRP A CA 1
ATOM 1439 C C . TRP A 1 175 ? 4.325 11.981 11.946 1.00 36.73 419 TRP A C 1
ATOM 1440 O O . TRP A 1 175 ? 4.286 11.587 13.109 1.00 40.01 419 TRP A O 1
ATOM 1451 N N . PRO A 1 176 ? 3.221 12.072 11.182 1.00 38.63 420 PRO A N 1
ATOM 1452 C CA . PRO A 1 176 ? 1.883 11.708 11.655 1.00 35.60 420 PRO A CA 1
ATOM 1453 C C . PRO A 1 176 ? 1.873 10.354 12.354 1.00 39.96 420 PRO A C 1
ATOM 1454 O O . PRO A 1 176 ? 1.946 9.309 11.706 1.00 43.69 420 PRO A O 1
ATOM 1458 N N . ASP A 1 177 ? 1.781 10.377 13.680 1.00 43.05 421 ASP A N 1
ATOM 1459 C CA . ASP A 1 177 ? 1.764 9.144 14.464 1.00 44.23 421 ASP A CA 1
ATOM 1460 C C . ASP A 1 177 ? 0.729 8.167 13.924 1.00 43.53 421 ASP A C 1
ATOM 1461 O O . ASP A 1 177 ? 0.630 7.032 14.385 1.00 47.70 421 ASP A O 1
ATOM 1466 N N . HIS A 1 178 ? -0.042 8.613 12.943 1.00 39.12 422 HIS A N 1
ATOM 1467 C CA . HIS A 1 178 ? -1.067 7.776 12.357 1.00 41.86 422 HIS A CA 1
ATOM 1468 C C . HIS A 1 178 ? -1.256 8.145 10.897 1.00 40.18 422 HIS A C 1
ATOM 1469 O O . HIS A 1 178 ? -2.373 8.369 10.437 1.00 44.51 422 HIS A O 1
ATOM 1476 N N . GLY A 1 179 ? -0.149 8.213 10.171 1.00 35.72 423 GLY A N 1
ATOM 1477 C CA . GLY A 1 179 ? -0.216 8.542 8.764 1.00 32.56 423 GLY A CA 1
ATOM 1478 C C . GLY A 1 179 ? 1.109 9.048 8.232 1.00 37.69 423 GLY A C 1
ATOM 1479 O O . GLY A 1 179 ? 2.184 8.715 8.747 1.00 35.90 423 GLY A O 1
ATOM 1480 N N . VAL A 1 180 ? 1.021 9.868 7.190 1.00 35.77 424 VAL A N 1
ATOM 1481 C CA . VAL A 1 180 ? 2.193 10.449 6.555 1.00 29.55 424 VAL A CA 1
ATOM 1482 C C . VAL A 1 180 ? 2.053 11.981 6.623 1.00 30.26 424 VAL A C 1
ATOM 1483 O O . VAL A 1 180 ? 0.950 12.513 6.520 1.00 33.29 424 VAL A O 1
ATOM 1487 N N . PRO A 1 181 ? 3.173 12.706 6.802 1.00 29.02 425 PRO A N 1
ATOM 1488 C CA . PRO A 1 181 ? 3.143 14.172 6.888 1.00 26.51 425 PRO A CA 1
ATOM 1489 C C . PRO A 1 181 ? 2.473 14.828 5.689 1.00 29.31 425 PRO A C 1
ATOM 1490 O O . PRO A 1 181 ? 2.604 14.369 4.552 1.00 31.86 425 PRO A O 1
ATOM 1494 N N . SER A 1 182 ? 1.754 15.912 5.947 1.00 31.02 426 SER A N 1
ATOM 1495 C CA . SER A 1 182 ? 1.053 16.610 4.884 1.00 28.28 426 SER A CA 1
ATOM 1496 C C . SER A 1 182 ? 1.996 17.469 4.073 1.00 27.99 426 SER A C 1
ATOM 1497 O O . SER A 1 182 ? 1.560 18.248 3.233 1.00 31.65 426 SER A O 1
ATOM 1500 N N . GLU A 1 183 ? 3.296 17.323 4.306 1.00 30.03 427 GLU A N 1
ATOM 1501 C CA . GLU A 1 183 ? 4.262 18.126 3.569 1.00 27.84 427 GLU A CA 1
ATOM 1502 C C . GLU A 1 183 ? 5.641 17.495 3.519 1.00 22.83 427 GLU A C 1
ATOM 1503 O O . GLU A 1 183 ? 6.234 17.188 4.550 1.00 27.23 427 GLU A O 1
ATOM 1509 N N . PRO A 1 184 ? 6.172 17.288 2.307 1.00 22.19 428 PRO A N 1
ATOM 1510 C CA . PRO A 1 184 ? 7.499 16.691 2.105 1.00 17.75 428 PRO A CA 1
ATOM 1511 C C . PRO A 1 184 ? 8.621 17.625 2.545 1.00 17.70 428 PRO A C 1
ATOM 1512 O O . PRO A 1 184 ? 9.710 17.179 2.888 1.00 16.68 428 PRO A O 1
ATOM 1516 N N . GLY A 1 185 ? 8.337 18.924 2.522 1.00 14.91 429 GLY A N 1
ATOM 1517 C CA . GLY A 1 185 ? 9.317 19.918 2.900 1.00 3.80 429 GLY A CA 1
ATOM 1518 C C . GLY A 1 185 ? 10.229 19.531 4.041 1.00 11.81 429 GLY A C 1
ATOM 1519 O O . GLY A 1 185 ? 11.451 19.509 3.871 1.00 15.06 429 GLY A O 1
ATOM 1520 N N . GLY A 1 186 ? 9.638 19.236 5.200 1.00 15.24 430 GLY A N 1
ATOM 1521 C CA . GLY A 1 186 ? 10.403 18.856 6.379 1.00 13.19 430 GLY A CA 1
ATOM 1522 C C . GLY A 1 186 ? 11.428 17.752 6.173 1.00 18.37 430 GLY A C 1
ATOM 1523 O O . GLY A 1 186 ? 12.637 17.989 6.295 1.00 17.71 430 GLY A O 1
ATOM 1524 N N . VAL A 1 187 ? 10.951 16.544 5.869 1.00 19.13 431 VAL A N 1
ATOM 1525 C CA . VAL A 1 187 ? 11.836 15.398 5.637 1.00 21.99 431 VAL A CA 1
ATOM 1526 C C . VAL A 1 187 ? 12.691 15.671 4.409 1.00 18.46 431 VAL A C 1
ATOM 1527 O O . VAL A 1 187 ? 13.807 15.176 4.289 1.00 13.00 431 VAL A O 1
ATOM 1531 N N . LEU A 1 188 ? 12.135 16.452 3.490 1.00 23.03 432 LEU A N 1
ATOM 1532 C CA . LEU A 1 188 ? 12.826 16.844 2.270 1.00 23.20 432 LEU A CA 1
ATOM 1533 C C . LEU A 1 188 ? 13.993 17.744 2.674 1.00 24.74 432 LEU A C 1
ATOM 1534 O O . LEU A 1 188 ? 14.997 17.839 1.965 1.00 28.09 432 LEU A O 1
ATOM 1539 N N . SER A 1 189 ? 13.846 18.414 3.813 1.00 25.18 433 SER A N 1
ATOM 1540 C CA . SER A 1 189 ? 14.906 19.273 4.337 1.00 27.77 433 SER A CA 1
ATOM 1541 C C . SER A 1 189 ? 15.734 18.379 5.268 1.00 28.10 433 SER A C 1
ATOM 1542 O O . SER A 1 189 ? 16.964 18.451 5.316 1.00 25.17 433 SER A O 1
ATOM 1545 N N . PHE A 1 190 ? 15.021 17.526 5.993 1.00 24.27 434 PHE A N 1
ATOM 1546 C CA . PHE A 1 190 ? 15.606 16.568 6.921 1.00 20.03 434 PHE A CA 1
ATOM 1547 C C . PHE A 1 190 ? 16.662 15.748 6.193 1.00 15.57 434 PHE A C 1
ATOM 1548 O O . PHE A 1 190 ? 17.783 15.565 6.674 1.00 18.26 434 PHE A O 1
ATOM 1556 N N . LEU A 1 191 ? 16.291 15.264 5.016 1.00 7.89 435 LEU A N 1
ATOM 1557 C CA . LEU A 1 191 ? 17.183 14.456 4.203 1.00 9.29 435 LEU A CA 1
ATOM 1558 C C . LEU A 1 191 ? 18.341 15.268 3.655 1.00 16.52 435 LEU A C 1
ATOM 1559 O O . LEU A 1 191 ? 19.419 14.740 3.394 1.00 14.99 435 LEU A O 1
ATOM 1564 N N . ASP A 1 192 ? 18.115 16.570 3.506 1.00 20.00 436 ASP A N 1
ATOM 1565 C CA . ASP A 1 192 ? 19.114 17.470 2.962 1.00 20.00 436 ASP A CA 1
ATOM 1566 C C . ASP A 1 192 ? 20.395 17.473 3.784 1.00 20.00 436 ASP A C 1
ATOM 1567 O O . ASP A 1 192 ? 21.472 17.179 3.273 1.00 20.00 436 ASP A O 1
ATOM 1572 N N . GLN A 1 193 ? 20.245 17.796 5.077 1.00 23.14 437 GLN A N 1
ATOM 1573 C CA . GLN A 1 193 ? 21.366 17.865 6.000 1.00 21.39 437 GLN A CA 1
ATOM 1574 C C . GLN A 1 193 ? 22.009 16.496 6.214 1.00 23.66 437 GLN A C 1
ATOM 1575 O O . GLN A 1 193 ? 23.236 16.367 6.230 1.00 29.19 437 GLN A O 1
ATOM 1581 N N . ILE A 1 194 ? 21.176 15.477 6.398 1.00 25.80 438 ILE A N 1
ATOM 1582 C CA . ILE A 1 194 ? 21.667 14.122 6.594 1.00 20.73 438 ILE A CA 1
ATOM 1583 C C . ILE A 1 194 ? 22.609 13.760 5.447 1.00 23.00 438 ILE A C 1
ATOM 1584 O O . ILE A 1 194 ? 23.684 13.196 5.674 1.00 25.83 438 ILE A O 1
ATOM 1589 N N . ASN A 1 195 ? 22.210 14.094 4.218 1.00 17.81 439 ASN A N 1
ATOM 1590 C CA . ASN A 1 195 ? 23.024 13.794 3.043 1.00 18.48 439 ASN A CA 1
ATOM 1591 C C . ASN A 1 195 ? 24.306 14.595 3.047 1.00 20.42 439 ASN A C 1
ATOM 1592 O O . ASN A 1 195 ? 25.394 14.040 2.898 1.00 25.26 439 ASN A O 1
ATOM 1597 N N . GLN A 1 196 ? 24.190 15.903 3.221 1.00 22.74 440 GLN A N 1
ATOM 1598 C CA . GLN A 1 196 ? 25.380 16.741 3.260 1.00 20.28 440 GLN A CA 1
ATOM 1599 C C . GLN A 1 196 ? 26.309 16.264 4.366 1.00 20.26 440 GLN A C 1
ATOM 1600 O O . GLN A 1 196 ? 27.539 16.341 4.238 1.00 23.85 440 GLN A O 1
ATOM 1606 N N . ARG A 1 197 ? 25.731 15.750 5.445 1.00 13.23 441 ARG A N 1
ATOM 1607 C CA . ARG A 1 197 ? 26.558 15.295 6.550 1.00 21.05 441 ARG A CA 1
ATOM 1608 C C . ARG A 1 197 ? 27.399 14.071 6.200 1.00 26.47 441 ARG A C 1
ATOM 1609 O O . ARG A 1 197 ? 28.627 14.143 6.088 1.00 24.47 441 ARG A O 1
ATOM 1617 N N . GLN A 1 198 ? 26.730 12.941 6.030 1.00 30.37 442 GLN A N 1
ATOM 1618 C CA . GLN A 1 198 ? 27.421 11.709 5.699 1.00 29.04 442 GLN A CA 1
ATOM 1619 C C . GLN A 1 198 ? 28.517 11.992 4.685 1.00 28.26 442 GLN A C 1
ATOM 1620 O O . GLN A 1 198 ? 29.613 11.435 4.772 1.00 30.41 442 GLN A O 1
ATOM 1626 N N . GLU A 1 199 ? 28.207 12.860 3.725 1.00 25.23 443 GLU A N 1
ATOM 1627 C CA . GLU A 1 199 ? 29.151 13.229 2.674 1.00 27.13 443 GLU A CA 1
ATOM 1628 C C . GLU A 1 199 ? 30.350 14.006 3.217 1.00 25.03 443 GLU A C 1
ATOM 1629 O O . GLU A 1 199 ? 31.365 14.149 2.537 1.00 20.66 443 GLU A O 1
ATOM 1635 N N . SER A 1 200 ? 30.232 14.489 4.449 1.00 26.01 444 SER A N 1
ATOM 1636 C CA . SER A 1 200 ? 31.303 15.256 5.078 1.00 25.44 444 SER A CA 1
ATOM 1637 C C . SER A 1 200 ? 32.342 14.350 5.711 1.00 30.92 444 SER A C 1
ATOM 1638 O O . SER A 1 200 ? 33.511 14.710 5.819 1.00 33.17 444 SER A O 1
ATOM 1641 N N . LEU A 1 201 ? 31.895 13.181 6.156 1.00 37.81 445 LEU A N 1
ATOM 1642 C CA . LEU A 1 201 ? 32.773 12.196 6.776 1.00 37.64 445 LEU A CA 1
ATOM 1643 C C . LEU A 1 201 ? 33.228 11.297 5.640 1.00 35.57 445 LEU A C 1
ATOM 1644 O O . LEU A 1 201 ? 32.483 10.438 5.192 1.00 33.31 445 LEU A O 1
ATOM 1649 N N . PRO A 1 202 ? 34.464 11.504 5.159 1.00 38.59 446 PRO A N 1
ATOM 1650 C CA . PRO A 1 202 ? 35.122 10.781 4.064 1.00 39.38 446 PRO A CA 1
ATOM 1651 C C . PRO A 1 202 ? 34.830 9.295 3.964 1.00 40.44 446 PRO A C 1
ATOM 1652 O O . PRO A 1 202 ? 34.422 8.814 2.906 1.00 41.74 446 PRO A O 1
ATOM 1656 N N . HIS A 1 203 ? 35.045 8.571 5.061 1.00 41.27 447 HIS A N 1
ATOM 1657 C CA . HIS A 1 203 ? 34.817 7.129 5.079 1.00 36.97 447 HIS A CA 1
ATOM 1658 C C . HIS A 1 203 ? 33.971 6.673 6.268 1.00 35.75 447 HIS A C 1
ATOM 1659 O O . HIS A 1 203 ? 34.484 6.046 7.195 1.00 33.72 447 HIS A O 1
ATOM 1666 N N . ALA A 1 204 ? 32.679 6.990 6.245 1.00 31.76 448 ALA A N 1
ATOM 1667 C CA . ALA A 1 204 ? 31.787 6.580 7.331 1.00 29.61 448 ALA A CA 1
ATOM 1668 C C . ALA A 1 204 ? 31.019 5.331 6.907 1.00 26.79 448 ALA A C 1
ATOM 1669 O O . ALA A 1 204 ? 31.097 4.910 5.753 1.00 29.23 448 ALA A O 1
ATOM 1671 N N . GLY A 1 205 ? 30.276 4.739 7.834 1.00 19.92 449 GLY A N 1
ATOM 1672 C CA . GLY A 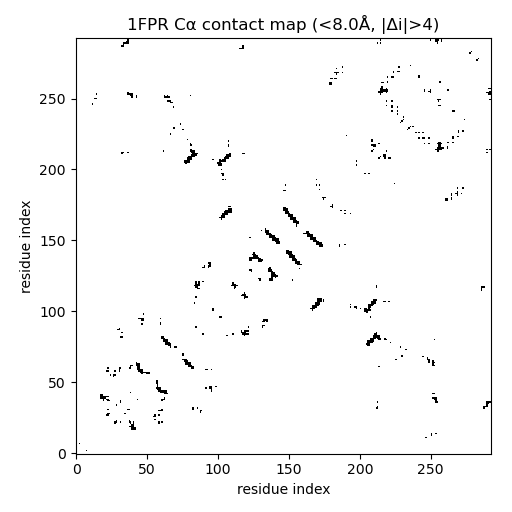1 205 ? 29.523 3.543 7.501 1.00 23.19 449 GLY A CA 1
ATOM 1673 C C . GLY A 1 205 ? 28.139 3.796 6.918 1.00 22.05 449 GLY A C 1
ATOM 1674 O O . GLY A 1 205 ? 27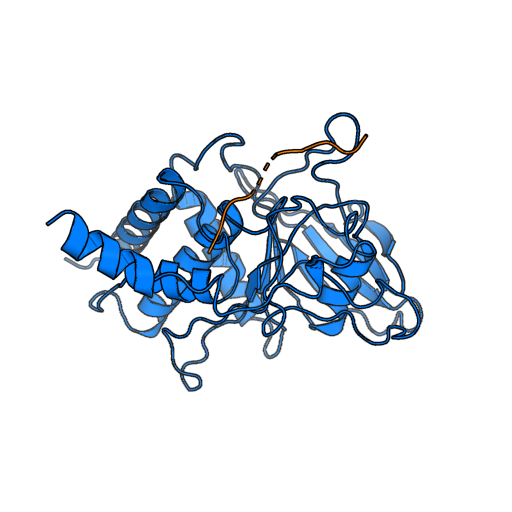.754 4.936 6.688 1.00 22.38 449 GLY A O 1
ATOM 1675 N N . PRO A 1 206 ? 27.356 2.739 6.682 1.00 17.76 450 PRO A N 1
ATOM 1676 C CA . PRO A 1 206 ? 26.019 2.937 6.122 1.00 17.99 450 PRO A CA 1
ATOM 1677 C C . PRO A 1 206 ? 25.185 3.850 7.004 1.00 13.94 450 PRO A C 1
ATOM 1678 O O . PRO A 1 206 ? 25.533 4.123 8.147 1.00 12.93 450 PRO A O 1
ATOM 1682 N N . ILE A 1 207 ? 24.067 4.308 6.473 1.00 19.86 451 ILE A N 1
ATOM 1683 C CA . ILE A 1 207 ? 23.198 5.181 7.237 1.00 23.44 451 ILE A CA 1
ATOM 1684 C C . ILE A 1 207 ? 22.128 4.348 7.928 1.00 23.52 451 ILE A C 1
ATOM 1685 O O . ILE A 1 207 ? 21.250 3.772 7.280 1.00 20.69 451 ILE A O 1
ATOM 1690 N N . ILE A 1 208 ? 22.220 4.288 9.251 1.00 20.26 452 ILE A N 1
ATOM 1691 C CA . ILE A 1 208 ? 21.259 3.559 10.051 1.00 16.57 452 ILE A CA 1
ATOM 1692 C C . ILE A 1 208 ? 19.911 4.291 10.134 1.00 15.94 452 ILE A C 1
ATOM 1693 O O . ILE A 1 208 ? 19.718 5.154 10.978 1.00 18.73 452 ILE A O 1
ATOM 1698 N N . VAL A 1 209 ? 18.983 3.948 9.248 1.00 15.27 453 VAL A N 1
ATOM 1699 C CA . VAL A 1 209 ? 17.651 4.535 9.273 1.00 11.23 453 VAL A CA 1
ATOM 1700 C C . VAL A 1 209 ? 16.808 3.582 10.116 1.00 18.26 453 VAL A C 1
ATOM 1701 O O . VAL A 1 209 ? 17.181 2.414 10.292 1.00 21.08 453 VAL A O 1
ATOM 1705 N N . HIS A 1 210 ? 15.676 4.056 10.631 1.00 22.49 454 HIS A N 1
ATOM 1706 C CA . HIS A 1 210 ? 14.832 3.208 11.473 1.00 16.18 454 HIS A CA 1
ATOM 1707 C C . HIS A 1 210 ? 13.733 3.981 12.169 1.00 15.00 454 HIS A C 1
ATOM 1708 O O . HIS A 1 210 ? 13.788 5.194 12.283 1.00 21.45 454 HIS A O 1
ATOM 1715 N N . SER A 1 211 ? 12.740 3.248 12.647 1.00 19.05 455 SER A N 1
ATOM 1716 C CA . SER A 1 211 ? 11.606 3.801 13.371 1.00 20.54 455 SER A CA 1
ATOM 1717 C C . SER A 1 211 ? 11.352 2.794 14.481 1.00 26.07 455 SER A C 1
ATOM 1718 O O . SER A 1 211 ? 12.294 2.361 15.157 1.00 26.65 455 SER A O 1
ATOM 1721 N N . SER A 1 212 ? 10.089 2.430 14.687 1.00 29.89 456 SER A N 1
ATOM 1722 C CA . SER A 1 212 ? 9.772 1.427 15.699 1.00 34.35 456 SER A CA 1
ATOM 1723 C C . SER A 1 212 ? 10.303 0.119 15.085 1.00 37.34 456 SER A C 1
ATOM 1724 O O . SER A 1 212 ? 11.256 -0.488 15.592 1.00 33.62 456 SER A O 1
ATOM 1727 N N . ALA A 1 213 ? 9.683 -0.274 13.972 1.00 38.35 457 ALA A N 1
ATOM 1728 C CA . ALA A 1 213 ? 10.061 -1.460 13.206 1.00 40.80 457 ALA A CA 1
ATOM 1729 C C . ALA A 1 213 ? 10.375 -0.979 11.789 1.00 38.73 457 ALA A C 1
ATOM 1730 O O . ALA A 1 213 ? 9.482 -0.827 10.964 1.00 36.41 457 ALA A O 1
ATOM 1732 N N . GLY A 1 214 ? 11.653 -0.723 11.524 1.00 41.22 458 GLY A N 1
ATOM 1733 C CA . GLY A 1 214 ? 12.069 -0.239 10.216 1.00 44.26 458 GLY A CA 1
ATOM 1734 C C . GLY A 1 214 ? 11.387 -0.825 8.988 1.00 43.94 458 GLY A C 1
ATOM 1735 O O . GLY A 1 214 ? 11.935 -1.731 8.350 1.00 44.11 458 GLY A O 1
ATOM 1736 N N . ILE A 1 215 ? 10.211 -0.299 8.639 1.00 39.74 459 ILE A N 1
ATOM 1737 C CA . ILE A 1 215 ? 9.472 -0.788 7.477 1.00 36.67 459 ILE A CA 1
ATOM 1738 C C . ILE A 1 215 ? 8.815 0.330 6.665 1.00 37.48 459 ILE A C 1
ATOM 1739 O O . ILE A 1 215 ? 9.305 0.696 5.590 1.00 34.42 459 ILE A O 1
ATOM 1744 N N . GLY A 1 216 ? 7.704 0.864 7.176 1.00 30.75 460 GLY A N 1
ATOM 1745 C CA . GLY A 1 216 ? 7.001 1.931 6.478 1.00 31.41 460 GLY A CA 1
ATOM 1746 C C . GLY A 1 216 ? 7.778 3.234 6.377 1.00 28.90 460 GLY A C 1
ATOM 1747 O O . GLY A 1 216 ? 8.302 3.584 5.319 1.00 32.43 460 GLY A O 1
ATOM 1748 N N . ARG A 1 217 ? 7.843 3.957 7.488 1.00 26.58 461 ARG A N 1
ATOM 1749 C CA . ARG A 1 217 ? 8.565 5.219 7.556 1.00 16.31 461 ARG A CA 1
ATOM 1750 C C . ARG A 1 217 ? 9.974 5.049 7.027 1.00 16.14 461 ARG A C 1
ATOM 1751 O O . ARG A 1 217 ? 10.458 5.867 6.234 1.00 9.38 461 ARG A O 1
ATOM 1759 N N . THR A 1 218 ? 10.619 3.977 7.491 1.00 17.28 462 THR A N 1
ATOM 1760 C CA . THR A 1 218 ? 11.991 3.621 7.121 1.00 15.74 462 THR A CA 1
ATOM 1761 C C . THR A 1 218 ? 12.140 3.329 5.631 1.00 18.08 462 THR A C 1
ATOM 1762 O O . THR A 1 218 ? 13.131 3.711 5.007 1.00 22.19 462 THR A O 1
ATOM 1766 N N . GLY A 1 219 ? 11.159 2.637 5.064 1.00 17.52 463 GLY A N 1
ATOM 1767 C CA . GLY A 1 219 ? 11.226 2.309 3.652 1.00 17.41 463 GLY A CA 1
ATOM 1768 C C . GLY A 1 219 ? 11.083 3.549 2.799 1.00 20.53 463 GLY A C 1
ATOM 1769 O O . GLY A 1 219 ? 11.848 3.751 1.847 1.00 12.07 463 GLY A O 1
ATOM 1770 N N . THR A 1 220 ? 10.085 4.368 3.143 1.00 23.93 464 THR A N 1
ATOM 1771 C CA . THR A 1 220 ? 9.806 5.622 2.444 1.00 24.70 464 THR A CA 1
ATOM 1772 C C . THR A 1 220 ? 11.028 6.540 2.530 1.00 21.45 464 THR A C 1
ATOM 1773 O O . THR A 1 220 ? 11.516 7.051 1.518 1.00 14.58 464 THR A O 1
ATOM 1777 N N . ILE A 1 221 ? 11.522 6.728 3.750 1.00 15.69 465 ILE A N 1
ATOM 1778 C CA . ILE A 1 221 ? 12.687 7.564 3.984 1.00 16.68 465 ILE A CA 1
ATOM 1779 C C . ILE A 1 221 ? 13.869 7.168 3.094 1.00 13.24 465 ILE A C 1
ATOM 1780 O O . ILE A 1 221 ? 14.590 8.031 2.599 1.00 13.65 465 ILE A O 1
ATOM 1785 N N . ILE A 1 222 ? 14.064 5.866 2.893 1.00 15.47 466 ILE A N 1
ATOM 1786 C CA . ILE A 1 222 ? 15.177 5.384 2.074 1.00 15.76 466 ILE A CA 1
ATOM 1787 C C . ILE A 1 222 ? 14.955 5.615 0.597 1.00 17.37 466 ILE A C 1
ATOM 1788 O O . ILE A 1 222 ? 15.858 6.064 -0.104 1.00 25.56 466 ILE A O 1
ATOM 1793 N N . VAL A 1 223 ? 13.762 5.288 0.117 1.00 13.46 467 VAL A N 1
ATOM 1794 C CA . VAL A 1 223 ? 13.476 5.454 -1.292 1.00 12.99 467 VAL A CA 1
ATOM 1795 C C . VAL A 1 223 ? 13.470 6.912 -1.721 1.00 15.74 467 VAL A C 1
ATOM 1796 O O . VAL A 1 223 ? 14.005 7.233 -2.789 1.00 16.73 467 VAL A O 1
ATOM 1800 N N . ILE A 1 224 ? 12.878 7.793 -0.914 1.00 12.29 468 ILE A N 1
ATOM 1801 C CA . ILE A 1 224 ? 12.883 9.227 -1.255 1.00 16.68 468 ILE A CA 1
ATOM 1802 C C . ILE A 1 224 ? 14.350 9.677 -1.358 1.00 14.89 468 ILE A C 1
ATOM 1803 O O . ILE A 1 224 ? 14.810 10.068 -2.427 1.00 16.85 468 ILE A O 1
ATOM 1808 N N . ASP A 1 225 ? 15.091 9.594 -0.256 1.00 15.65 469 ASP A N 1
ATOM 1809 C CA . ASP A 1 225 ? 16.508 9.970 -0.270 1.00 19.13 469 ASP A CA 1
ATOM 1810 C C . ASP A 1 225 ? 17.252 9.277 -1.413 1.00 23.00 469 ASP A C 1
ATOM 1811 O O . ASP A 1 225 ? 18.057 9.891 -2.110 1.00 26.22 469 ASP A O 1
ATOM 1816 N N . MET A 1 226 ? 16.981 7.990 -1.590 1.00 26.66 470 MET A N 1
ATOM 1817 C CA . MET A 1 226 ? 17.611 7.207 -2.640 1.00 26.94 470 MET A CA 1
ATOM 1818 C C . MET A 1 226 ? 17.310 7.846 -3.980 1.00 31.85 470 MET A C 1
ATOM 1819 O O . MET A 1 226 ? 18.189 7.987 -4.839 1.00 35.99 470 MET A O 1
ATOM 1824 N N . LEU A 1 227 ? 16.048 8.214 -4.157 1.00 31.13 471 LEU A N 1
ATOM 1825 C CA . LEU A 1 227 ? 15.602 8.837 -5.393 1.00 29.05 471 LEU A CA 1
ATOM 1826 C C . LEU A 1 227 ? 16.246 10.216 -5.551 1.00 29.12 471 LEU A C 1
ATOM 1827 O O . LEU A 1 227 ? 16.556 10.647 -6.662 1.00 27.05 471 LEU A O 1
ATOM 1832 N N . MET A 1 228 ? 16.460 10.896 -4.429 1.00 27.98 472 MET A N 1
ATOM 1833 C CA . MET A 1 228 ? 17.069 12.221 -4.440 1.00 23.79 472 MET A CA 1
ATOM 1834 C C . MET A 1 228 ? 18.494 12.182 -5.004 1.00 27.19 472 MET A C 1
ATOM 1835 O O . MET A 1 228 ? 18.888 13.077 -5.753 1.00 26.15 472 MET A O 1
ATOM 1840 N N . GLU A 1 229 ? 19.256 11.147 -4.650 1.00 27.13 473 GLU A N 1
ATOM 1841 C CA . GLU A 1 229 ? 20.634 11.006 -5.126 1.00 29.89 473 GLU A CA 1
ATOM 1842 C C . GLU A 1 229 ? 20.709 10.513 -6.584 1.00 29.78 473 GLU A C 1
ATOM 1843 O O . GLU A 1 229 ? 21.725 10.688 -7.259 1.00 21.71 473 GLU A O 1
ATOM 1849 N N . ASN A 1 230 ? 19.639 9.890 -7.067 1.00 31.84 474 ASN A N 1
ATOM 1850 C CA . ASN A 1 230 ? 19.623 9.417 -8.446 1.00 35.00 474 ASN A CA 1
ATOM 1851 C C . ASN A 1 230 ? 19.543 10.661 -9.327 1.00 32.19 474 ASN A C 1
ATOM 1852 O O . ASN A 1 230 ? 20.225 10.765 -10.348 1.00 31.99 474 ASN A O 1
ATOM 1857 N N . ILE A 1 231 ? 18.696 11.597 -8.908 1.00 30.93 475 ILE A N 1
ATOM 1858 C CA . ILE A 1 231 ? 18.500 12.873 -9.595 1.00 24.95 475 ILE A CA 1
ATOM 1859 C C . ILE A 1 231 ? 19.751 13.699 -9.348 1.00 19.21 475 ILE A C 1
ATOM 1860 O O . ILE A 1 231 ? 20.368 14.220 -10.267 1.00 18.56 475 ILE A O 1
ATOM 1865 N N . SER A 1 232 ? 20.119 13.803 -8.082 1.00 21.00 476 SER A N 1
ATOM 1866 C CA . SER A 1 232 ? 21.289 14.564 -7.698 1.00 22.72 476 SER A CA 1
ATOM 1867 C C . SER A 1 232 ? 22.503 14.018 -8.396 1.00 23.84 476 SER A C 1
ATOM 1868 O O . SER A 1 232 ? 23.431 14.762 -8.690 1.00 31.10 476 SER A O 1
ATOM 1871 N N . THR A 1 233 ? 22.496 12.716 -8.670 1.00 27.86 477 THR A N 1
ATOM 1872 C CA . THR A 1 233 ? 23.630 12.083 -9.329 1.00 26.40 477 THR A CA 1
ATOM 1873 C C . THR A 1 233 ? 23.464 11.916 -10.842 1.00 29.45 477 THR A C 1
ATOM 1874 O O . THR A 1 233 ? 24.427 12.119 -11.593 1.00 31.11 477 THR A O 1
ATOM 1878 N N . LYS A 1 234 ? 22.258 11.567 -11.293 1.00 29.68 478 LYS A N 1
ATOM 1879 C CA . LYS A 1 234 ? 22.009 11.371 -12.727 1.00 32.55 478 LYS A CA 1
ATOM 1880 C C . LYS A 1 234 ? 21.346 12.557 -13.436 1.00 31.25 478 LYS A C 1
ATOM 1881 O O . LYS A 1 234 ? 21.620 12.819 -14.611 1.00 31.09 478 LYS A O 1
ATOM 1887 N N . GLY A 1 235 ? 20.467 13.269 -12.739 1.00 31.57 479 GLY A N 1
ATOM 1888 C CA . GLY A 1 235 ? 19.820 14.410 -13.359 1.00 35.58 479 GLY A CA 1
ATOM 1889 C C . GLY A 1 235 ? 18.331 14.535 -13.109 1.00 37.63 479 GLY A C 1
ATOM 1890 O O . GLY A 1 235 ? 17.682 13.594 -12.651 1.00 40.34 479 GLY A O 1
ATOM 1891 N N . LEU A 1 236 ? 17.791 15.712 -13.418 1.00 37.65 480 LEU A N 1
ATOM 1892 C CA . LEU A 1 236 ? 16.372 15.996 -13.228 1.00 39.70 480 LEU A CA 1
ATOM 1893 C C . LEU A 1 236 ? 15.622 15.454 -14.423 1.00 42.11 480 LEU A C 1
ATOM 1894 O O . LEU A 1 236 ? 14.510 14.938 -14.305 1.00 38.87 480 LEU A O 1
ATOM 1899 N N . ASP A 1 237 ? 16.253 15.582 -15.583 1.00 48.85 481 ASP A N 1
ATOM 1900 C CA . ASP A 1 237 ? 15.663 15.133 -16.833 1.00 53.86 481 ASP A CA 1
ATOM 1901 C C . ASP A 1 237 ? 15.927 13.648 -17.062 1.00 54.31 481 ASP A C 1
ATOM 1902 O O . ASP A 1 237 ? 15.973 13.181 -18.199 1.00 55.91 481 ASP A O 1
ATOM 1907 N N . CYS A 1 238 ? 16.091 12.917 -15.958 1.00 57.65 482 CYS A N 1
ATOM 1908 C CA . CYS A 1 238 ? 16.339 11.473 -15.980 1.00 53.96 482 CYS A CA 1
ATOM 1909 C C . CYS A 1 238 ? 15.053 10.740 -15.643 1.00 53.54 482 CYS A C 1
ATOM 1910 O O . CYS A 1 238 ? 14.135 11.324 -15.073 1.00 55.80 482 CYS A O 1
ATOM 1913 N N . ASP A 1 239 ? 14.981 9.459 -15.989 1.00 56.07 483 ASP A N 1
ATOM 1914 C CA . ASP A 1 239 ? 13.778 8.678 -15.708 1.00 56.98 483 ASP A CA 1
ATOM 1915 C C . ASP A 1 239 ? 13.759 8.142 -14.279 1.00 52.74 483 ASP A C 1
ATOM 1916 O O . ASP A 1 239 ? 14.724 7.536 -13.818 1.00 53.95 483 ASP A O 1
ATOM 1921 N N . ILE A 1 240 ? 12.657 8.385 -13.579 1.00 46.89 484 ILE A N 1
ATOM 1922 C CA . ILE A 1 240 ? 12.508 7.926 -12.210 1.00 47.47 484 ILE A CA 1
ATOM 1923 C C . ILE A 1 240 ? 11.634 6.683 -12.248 1.00 48.94 484 ILE A C 1
ATOM 1924 O O . ILE A 1 240 ? 10.708 6.602 -13.050 1.00 51.09 484 ILE A O 1
ATOM 1929 N N . ASP A 1 241 ? 11.924 5.716 -11.387 1.00 50.17 485 ASP A N 1
ATOM 1930 C CA . ASP A 1 241 ? 11.166 4.463 -11.364 1.00 50.23 485 ASP A CA 1
ATOM 1931 C C . ASP A 1 241 ? 10.672 4.128 -9.959 1.00 46.46 485 ASP A C 1
ATOM 1932 O O . ASP A 1 241 ? 10.996 3.072 -9.422 1.00 45.67 485 ASP A O 1
ATOM 1937 N N . ILE A 1 242 ? 9.878 5.023 -9.375 1.00 41.29 486 ILE A N 1
ATOM 1938 C CA . ILE A 1 242 ? 9.376 4.825 -8.021 1.00 36.51 486 ILE A CA 1
ATOM 1939 C C . ILE A 1 242 ? 8.961 3.386 -7.753 1.00 35.84 486 ILE A C 1
ATOM 1940 O O . ILE A 1 242 ? 9.472 2.736 -6.838 1.00 29.47 486 ILE A O 1
ATOM 1945 N N . GLN A 1 243 ? 8.029 2.896 -8.558 1.00 38.13 487 GLN A N 1
ATOM 1946 C CA . GLN A 1 243 ? 7.547 1.539 -8.409 1.00 44.82 487 GLN A CA 1
ATOM 1947 C C . GLN A 1 243 ? 8.715 0.544 -8.441 1.00 43.77 487 GLN A C 1
ATOM 1948 O O . GLN A 1 243 ? 8.854 -0.287 -7.536 1.00 38.82 487 GLN A O 1
ATOM 1954 N N . LYS A 1 244 ? 9.558 0.635 -9.469 1.00 43.51 488 LYS A N 1
ATOM 1955 C CA . LYS A 1 244 ? 10.711 -0.264 -9.586 1.00 48.42 488 LYS A CA 1
ATOM 1956 C C . LYS A 1 244 ? 11.705 -0.020 -8.446 1.00 45.82 488 LYS A C 1
ATOM 1957 O O . LYS A 1 244 ? 12.421 -0.923 -8.014 1.00 44.09 488 LYS A O 1
ATOM 1963 N N . THR A 1 245 ? 11.726 1.217 -7.969 1.00 42.86 489 THR A N 1
ATOM 1964 C CA . THR A 1 245 ? 12.602 1.631 -6.889 1.00 36.58 489 THR A CA 1
ATOM 1965 C C . THR A 1 245 ? 12.136 1.020 -5.566 1.00 38.06 489 THR A C 1
ATOM 1966 O O . THR A 1 245 ? 12.915 0.371 -4.868 1.00 38.13 489 THR A O 1
ATOM 1970 N N . ILE A 1 246 ? 10.863 1.216 -5.230 1.00 38.27 490 ILE A N 1
ATOM 1971 C CA . ILE A 1 246 ? 10.313 0.684 -3.983 1.00 39.54 490 ILE A CA 1
ATOM 1972 C C . ILE A 1 246 ? 10.468 -0.835 -3.903 1.00 40.16 490 ILE A C 1
ATOM 1973 O O . ILE A 1 246 ? 10.690 -1.398 -2.835 1.00 40.00 490 ILE A O 1
ATOM 1978 N N . GLN A 1 247 ? 10.343 -1.495 -5.045 1.00 42.82 491 GLN A N 1
ATOM 1979 C CA . GLN A 1 247 ? 10.487 -2.939 -5.102 1.00 41.28 491 GLN A CA 1
ATOM 1980 C C . GLN A 1 247 ? 11.934 -3.314 -4.789 1.00 39.36 491 GLN A C 1
ATOM 1981 O O . GLN A 1 247 ? 12.195 -4.104 -3.883 1.00 40.75 491 GLN A O 1
ATOM 1987 N N . MET A 1 248 ? 12.869 -2.737 -5.541 1.00 39.14 492 MET A N 1
ATOM 1988 C CA . MET A 1 248 ? 14.295 -2.991 -5.336 1.00 33.73 492 MET A CA 1
ATOM 1989 C C . MET A 1 248 ? 14.587 -2.927 -3.844 1.00 31.78 492 MET A C 1
ATOM 1990 O O . MET A 1 248 ? 15.422 -3.672 -3.322 1.00 32.22 492 MET A O 1
ATOM 1995 N N . VAL A 1 249 ? 13.886 -2.030 -3.161 1.00 30.37 493 VAL A N 1
ATOM 1996 C CA . VAL A 1 249 ? 14.081 -1.858 -1.734 1.00 32.21 493 VAL A CA 1
ATOM 1997 C C . VAL A 1 249 ? 13.465 -3.011 -0.955 1.00 30.07 493 VAL A C 1
ATOM 1998 O O . VAL A 1 249 ? 14.106 -3.577 -0.060 1.00 31.39 493 VAL A O 1
ATOM 2002 N N . ARG A 1 250 ? 12.227 -3.357 -1.301 1.00 25.91 494 ARG A N 1
ATOM 2003 C CA . ARG A 1 250 ? 11.529 -4.458 -0.638 1.00 23.41 494 ARG A CA 1
ATOM 2004 C C . ARG A 1 250 ? 12.353 -5.736 -0.739 1.00 22.99 494 ARG A C 1
ATOM 2005 O O . ARG A 1 250 ? 12.592 -6.421 0.256 1.00 26.28 494 ARG A O 1
ATOM 2013 N N . ALA A 1 251 ? 12.803 -6.035 -1.949 1.00 20.38 495 ALA A N 1
ATOM 2014 C CA . ALA A 1 251 ? 13.612 -7.218 -2.206 1.00 16.24 495 ALA A CA 1
ATOM 2015 C C . ALA A 1 251 ? 14.924 -7.206 -1.432 1.00 15.56 495 ALA A C 1
ATOM 2016 O O . ALA A 1 251 ? 15.842 -7.954 -1.756 1.00 16.68 495 ALA A O 1
ATOM 2018 N N . GLN A 1 252 ? 15.017 -6.362 -0.408 1.00 18.67 496 GLN A N 1
ATOM 2019 C CA . GLN A 1 252 ? 16.243 -6.260 0.382 1.00 10.94 496 GLN A CA 1
ATOM 2020 C C . GLN A 1 252 ? 15.937 -6.367 1.861 1.00 8.71 496 GLN A C 1
ATOM 2021 O O . GLN A 1 252 ? 16.817 -6.671 2.671 1.00 7.19 496 GLN A O 1
ATOM 2027 N N . ARG A 1 253 ? 14.683 -6.088 2.192 1.00 2.00 497 ARG A N 1
ATOM 2028 C CA . ARG A 1 253 ? 14.171 -6.139 3.554 1.00 4.64 497 ARG A CA 1
ATOM 2029 C C . ARG A 1 253 ? 12.684 -6.021 3.300 1.00 15.74 497 ARG A C 1
ATOM 2030 O O . ARG A 1 253 ? 12.246 -5.135 2.577 1.00 20.21 497 ARG A O 1
ATOM 2038 N N . SER A 1 254 ? 11.907 -6.927 3.868 1.00 26.32 498 SER A N 1
ATOM 2039 C CA . SER A 1 254 ? 10.471 -6.922 3.649 1.00 26.87 498 SER A CA 1
ATOM 2040 C C . SER A 1 254 ? 9.759 -5.922 4.534 1.00 29.27 498 SER A C 1
ATOM 2041 O O . SER A 1 254 ? 10.038 -5.820 5.727 1.00 32.87 498 SER A O 1
ATOM 2044 N N . GLY A 1 255 ? 8.835 -5.179 3.941 1.00 31.54 499 GLY A N 1
ATOM 2045 C CA . GLY A 1 255 ? 8.081 -4.214 4.715 1.00 31.97 499 GLY A CA 1
ATOM 2046 C C . GLY A 1 255 ? 8.368 -2.774 4.375 1.00 29.20 499 GLY A C 1
ATOM 2047 O O . GLY A 1 255 ? 7.588 -1.898 4.729 1.00 38.33 499 GLY A O 1
ATOM 2048 N N . MET A 1 256 ? 9.486 -2.525 3.703 1.00 27.79 500 MET A N 1
ATOM 2049 C CA . MET A 1 256 ? 9.869 -1.172 3.315 1.00 24.64 500 MET A CA 1
ATOM 2050 C C . MET A 1 256 ? 8.742 -0.525 2.535 1.00 27.44 500 MET A C 1
ATOM 2051 O O . MET A 1 256 ? 8.410 -0.990 1.449 1.00 33.88 500 MET A O 1
ATOM 2056 N N . VAL A 1 257 ? 8.156 0.544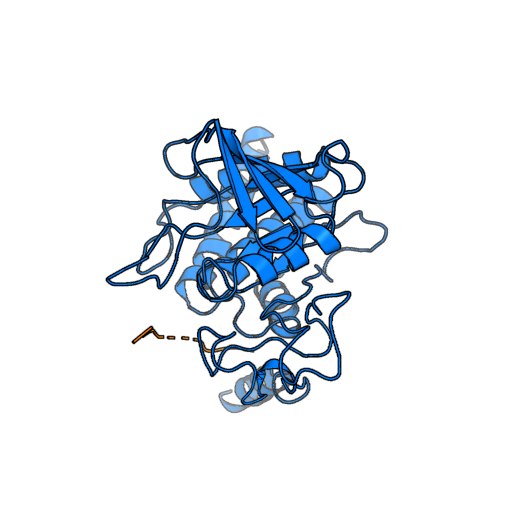 3.079 1.00 25.88 501 VAL A N 1
ATOM 2057 C CA . VAL A 1 257 ? 7.060 1.234 2.395 1.00 21.71 501 VAL A CA 1
ATOM 2058 C C . VAL A 1 257 ? 5.835 0.314 2.485 1.00 26.24 501 VAL A C 1
ATOM 2059 O O . VAL A 1 257 ? 5.502 -0.413 1.555 1.00 28.00 501 VAL A O 1
ATOM 2063 N N . GLN A 1 258 ? 5.167 0.389 3.628 1.00 25.83 502 GLN A N 1
ATOM 2064 C CA . GLN A 1 258 ? 4.019 -0.439 3.953 1.00 23.95 502 GLN A CA 1
ATOM 2065 C C . GLN A 1 258 ? 2.618 -0.041 3.530 1.00 28.07 502 GLN A C 1
ATOM 2066 O O . GLN A 1 258 ? 1.803 -0.906 3.245 1.00 37.10 502 GLN A O 1
ATOM 2072 N N . THR A 1 259 ? 2.315 1.247 3.492 1.00 34.89 503 THR A N 1
ATOM 2073 C CA . THR A 1 259 ? 0.954 1.671 3.172 1.00 31.54 503 THR A CA 1
ATOM 2074 C C . THR A 1 259 ? 0.788 2.344 1.828 1.00 33.40 503 THR A C 1
ATOM 2075 O O . THR A 1 259 ? 1.717 2.362 1.026 1.00 41.25 503 THR A O 1
ATOM 2079 N N . GLU A 1 260 ? -0.406 2.875 1.570 1.00 32.69 504 GLU A N 1
ATOM 2080 C CA . GLU A 1 260 ? -0.655 3.564 0.309 1.00 30.66 504 GLU A CA 1
ATOM 2081 C C . GLU A 1 260 ? -0.131 4.985 0.461 1.00 30.80 504 GLU A C 1
ATOM 2082 O O . GLU A 1 260 ? 0.531 5.526 -0.431 1.00 24.03 504 GLU A O 1
ATOM 2088 N N . ALA A 1 261 ? -0.445 5.578 1.610 1.00 26.68 505 ALA A N 1
ATOM 2089 C CA . ALA A 1 261 ? 0.002 6.918 1.929 1.00 22.05 505 ALA A CA 1
ATOM 2090 C C . ALA A 1 261 ? 1.497 7.078 1.625 1.00 26.81 505 ALA A C 1
ATOM 2091 O O . ALA A 1 261 ? 1.862 7.812 0.703 1.00 32.33 505 ALA A O 1
ATOM 2093 N N . GLN A 1 262 ? 2.359 6.388 2.384 1.00 21.74 506 GLN A N 1
ATOM 2094 C CA . GLN A 1 262 ? 3.804 6.499 2.177 1.00 8.50 506 GLN A CA 1
ATOM 2095 C C . GLN A 1 262 ? 4.135 6.334 0.716 1.00 7.60 506 GLN A C 1
ATOM 2096 O O . GLN A 1 262 ? 5.208 6.723 0.262 1.00 16.85 506 GLN A O 1
ATOM 2102 N N . TYR A 1 263 ? 3.205 5.751 -0.023 1.00 7.41 507 TYR A N 1
ATOM 2103 C CA . TYR A 1 263 ? 3.395 5.525 -1.444 1.00 20.49 507 TYR A CA 1
ATOM 2104 C C . TYR A 1 263 ? 3.226 6.817 -2.254 1.00 26.02 507 TYR A C 1
ATOM 2105 O O . TYR A 1 263 ? 3.734 6.938 -3.378 1.00 23.37 507 TYR A O 1
ATOM 2114 N N . LYS A 1 264 ? 2.507 7.773 -1.669 1.00 27.85 508 LYS A N 1
ATOM 2115 C CA . LYS A 1 264 ? 2.239 9.057 -2.304 1.00 29.38 508 LYS A CA 1
ATOM 2116 C C . LYS A 1 264 ? 3.178 10.137 -1.799 1.00 27.09 508 LYS A C 1
ATOM 2117 O O . LYS A 1 264 ? 3.580 11.023 -2.549 1.00 30.45 508 LYS A O 1
ATOM 2123 N N . PHE A 1 265 ? 3.511 10.072 -0.518 1.00 25.20 509 PHE A N 1
ATOM 2124 C CA . PHE A 1 265 ? 4.407 11.052 0.060 1.00 22.70 509 PHE A CA 1
ATOM 2125 C C . PHE A 1 265 ? 5.680 11.092 -0.776 1.00 25.75 509 PHE A C 1
ATOM 2126 O O . PHE A 1 265 ? 6.376 12.105 -0.819 1.00 36.40 509 PHE A O 1
ATOM 2134 N N . ILE A 1 266 ? 5.964 9.982 -1.449 1.00 25.09 510 ILE A N 1
ATOM 2135 C CA . ILE A 1 266 ? 7.151 9.852 -2.284 1.00 19.71 510 ILE A CA 1
ATOM 2136 C C . ILE A 1 266 ? 6.906 10.529 -3.626 1.00 20.55 510 ILE A C 1
ATOM 2137 O O . ILE A 1 266 ? 7.808 11.135 -4.205 1.00 26.31 510 ILE A O 1
ATOM 2142 N N . TYR A 1 267 ? 5.680 10.435 -4.119 1.00 19.75 511 TYR A N 1
ATOM 2143 C CA . TYR A 1 267 ? 5.342 11.073 -5.385 1.00 22.77 511 TYR A CA 1
ATOM 2144 C C . TYR A 1 267 ? 5.243 12.579 -5.159 1.00 25.33 511 TYR A C 1
ATOM 2145 O O . TYR A 1 267 ? 5.433 13.385 -6.068 1.00 26.33 511 TYR A O 1
ATOM 2154 N N . VAL A 1 268 ? 4.937 12.944 -3.923 1.00 29.25 512 VAL A N 1
ATOM 2155 C CA . VAL A 1 268 ? 4.820 14.336 -3.553 1.00 28.93 512 VAL A CA 1
ATOM 2156 C C . VAL A 1 268 ? 6.229 14.860 -3.326 1.00 31.25 512 VAL A C 1
ATOM 2157 O O . VAL A 1 268 ? 6.653 15.816 -3.968 1.00 36.73 512 VAL A O 1
ATOM 2161 N N . ALA A 1 269 ? 6.962 14.212 -2.427 1.00 27.25 513 ALA A N 1
ATOM 2162 C CA . ALA A 1 269 ? 8.319 14.632 -2.111 1.00 28.57 513 ALA A CA 1
ATOM 2163 C C . ALA A 1 269 ? 9.252 14.747 -3.320 1.00 30.98 513 ALA A C 1
ATOM 2164 O O . ALA A 1 269 ? 10.138 15.607 -3.349 1.00 34.50 513 ALA A O 1
ATOM 2166 N N . ILE A 1 270 ? 9.061 13.894 -4.320 1.00 32.16 514 ILE A N 1
ATOM 2167 C CA . ILE A 1 270 ? 9.936 13.923 -5.489 1.00 27.38 514 ILE A CA 1
ATOM 2168 C C . ILE A 1 270 ? 9.457 14.871 -6.579 1.00 26.70 514 ILE A C 1
ATOM 2169 O O . ILE A 1 270 ? 10.266 15.368 -7.356 1.00 27.77 514 ILE A O 1
ATOM 2174 N N . ALA A 1 271 ? 8.151 15.120 -6.652 1.00 24.76 515 ALA A N 1
ATOM 2175 C CA . ALA A 1 271 ? 7.638 16.056 -7.652 1.00 25.32 515 ALA A CA 1
ATOM 2176 C C . ALA A 1 271 ? 7.983 17.471 -7.157 1.00 27.82 515 ALA A C 1
ATOM 2177 O O . ALA A 1 271 ? 8.252 18.376 -7.949 1.00 30.58 515 ALA A O 1
ATOM 2179 N N . GLN A 1 272 ? 7.986 17.635 -5.834 1.00 26.38 516 GLN A N 1
ATOM 2180 C CA . GLN A 1 272 ? 8.309 18.902 -5.199 1.00 25.75 516 GLN A CA 1
ATOM 2181 C C . GLN A 1 272 ? 9.803 19.183 -5.270 1.00 29.11 516 GLN A C 1
ATOM 2182 O O . GLN A 1 272 ? 10.215 20.201 -5.825 1.00 35.23 516 GLN A O 1
ATOM 2188 N N . PHE A 1 273 ? 10.605 18.285 -4.695 1.00 27.73 517 PHE A N 1
ATOM 2189 C CA . PHE A 1 273 ? 12.061 18.418 -4.695 1.00 24.06 517 PHE A CA 1
ATOM 2190 C C . PHE A 1 273 ? 12.549 18.766 -6.095 1.00 26.77 517 PHE A C 1
ATOM 2191 O O . PHE A 1 273 ? 13.478 19.551 -6.258 1.00 28.06 517 PHE A O 1
ATOM 2199 N N . ILE A 1 274 ? 11.906 18.182 -7.102 1.00 30.59 518 ILE A N 1
ATOM 2200 C CA . ILE A 1 274 ? 12.277 18.411 -8.494 1.00 35.33 518 ILE A CA 1
ATOM 2201 C C . ILE A 1 274 ? 11.964 19.825 -8.966 1.00 31.52 518 ILE A C 1
ATOM 2202 O O . ILE A 1 274 ? 12.853 20.550 -9.395 1.00 29.36 518 ILE A O 1
ATOM 2207 N N . GLU A 1 275 ? 10.690 20.201 -8.890 1.00 37.46 519 GLU A N 1
ATOM 2208 C CA . GLU A 1 275 ? 10.222 21.523 -9.321 1.00 41.23 519 GLU A CA 1
ATOM 2209 C C . GLU A 1 275 ? 10.815 22.672 -8.507 1.00 37.25 519 GLU A C 1
ATOM 2210 O O . GLU A 1 275 ? 10.793 23.826 -8.932 1.00 34.75 519 GLU A O 1
ATOM 2216 N N . THR A 1 276 ? 11.331 22.341 -7.330 1.00 33.70 520 THR A N 1
ATOM 2217 C CA . THR A 1 276 ? 11.943 23.307 -6.441 1.00 29.43 520 THR A CA 1
ATOM 2218 C C . THR A 1 276 ? 13.434 23.380 -6.768 1.00 36.79 520 THR A C 1
ATOM 2219 O O . THR A 1 276 ? 14.067 24.423 -6.588 1.00 42.75 520 THR A O 1
ATOM 2223 N N . THR A 1 277 ? 13.991 22.269 -7.245 1.00 37.06 521 THR A N 1
ATOM 2224 C CA . THR A 1 277 ? 15.401 22.221 -7.616 1.00 35.68 521 THR A CA 1
ATOM 2225 C C . THR A 1 277 ? 15.598 22.965 -8.935 1.00 34.70 521 THR A C 1
ATOM 2226 O O . THR A 1 277 ? 16.647 23.563 -9.167 1.00 37.18 521 THR A O 1
ATOM 2230 N N . LYS A 1 278 ? 14.587 22.924 -9.793 1.00 33.54 522 LYS A N 1
ATOM 2231 C CA . LYS A 1 278 ? 14.651 23.623 -11.073 1.00 36.58 522 LYS A CA 1
ATOM 2232 C C . LYS A 1 278 ? 14.172 25.067 -10.894 1.00 35.32 522 LYS A C 1
ATOM 2233 O O . LYS A 1 278 ? 14.547 25.958 -11.643 1.00 34.80 522 LYS A O 1
ATOM 2239 N N . LYS A 1 279 ? 13.342 25.285 -9.881 1.00 36.32 523 LYS A N 1
ATOM 2240 C CA . LYS A 1 279 ? 12.841 26.613 -9.577 1.00 38.07 523 LYS A CA 1
ATOM 2241 C C . LYS A 1 279 ? 14.078 27.403 -9.193 1.00 40.13 523 LYS A C 1
ATOM 2242 O O . LYS A 1 279 ? 14.358 28.462 -9.745 1.00 43.11 523 LYS A O 1
ATOM 2248 N N . LYS A 1 280 ? 14.813 26.858 -8.233 1.00 39.86 524 LYS A N 1
ATOM 2249 C CA . LYS A 1 280 ? 16.049 27.448 -7.760 1.00 39.13 524 LYS A CA 1
ATOM 2250 C C . LYS A 1 280 ? 16.889 27.769 -8.989 1.00 41.98 524 LYS A C 1
ATOM 2251 O O . LYS A 1 280 ? 17.390 28.879 -9.151 1.00 46.33 524 LYS A O 1
ATOM 2257 N N . LEU A 1 281 ? 17.041 26.773 -9.853 1.00 42.82 525 LEU A N 1
ATOM 2258 C CA . LEU A 1 281 ? 17.822 26.928 -11.072 1.00 45.76 525 LEU A CA 1
ATOM 2259 C C . LEU A 1 281 ? 17.183 27.931 -12.013 1.00 48.68 525 LEU A C 1
ATOM 2260 O O . LEU A 1 281 ? 17.819 28.412 -12.951 1.00 47.41 525 LEU A O 1
ATOM 2265 N N . GLU A 1 282 ? 15.924 28.250 -11.740 1.00 54.84 526 GLU A N 1
ATOM 2266 C CA . GLU A 1 282 ? 15.159 29.173 -12.567 1.00 62.69 526 GLU A CA 1
ATOM 2267 C C . GLU A 1 282 ? 14.932 28.494 -13.918 1.00 63.68 526 GLU A C 1
ATOM 2268 O O . GLU A 1 282 ? 14.949 29.135 -14.975 1.00 62.14 526 GLU A O 1
ATOM 2274 N N . VAL A 1 283 ? 14.731 27.179 -13.861 1.00 64.76 527 VAL A N 1
ATOM 2275 C CA . VAL A 1 283 ? 14.483 26.377 -15.048 1.00 63.37 527 VAL A CA 1
ATOM 2276 C C . VAL A 1 283 ? 13.156 26.836 -15.627 1.00 63.85 527 VAL A C 1
ATOM 2277 O O . VAL A 1 283 ? 12.090 26.525 -15.091 1.00 57.91 527 VAL A O 1
ATOM 2281 N N . LEU A 1 284 ? 13.234 27.591 -16.717 1.00 67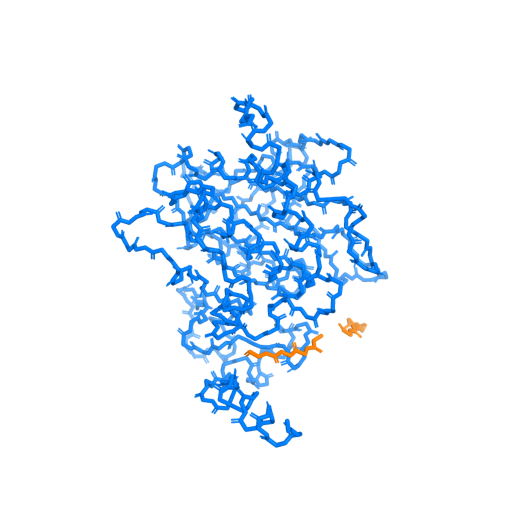.69 528 LEU A N 1
ATOM 2282 C CA . LEU A 1 284 ? 12.045 28.112 -17.374 1.00 71.34 528 LEU A CA 1
ATOM 2283 C C . LEU A 1 284 ? 11.627 27.255 -18.561 1.00 70.71 528 LEU A C 1
ATOM 2284 O O . LEU A 1 284 ? 12.515 26.637 -19.187 1.00 68.08 528 LEU A O 1
ATOM 2290 N N . GLU B 2 1 ? 3.985 -6.077 30.093 1.00 51.93 1464 GLU B N 1
ATOM 2291 C CA . GLU B 2 1 ? 3.686 -6.722 28.784 1.00 51.01 1464 GLU B CA 1
ATOM 2292 C C . GLU B 2 1 ? 3.911 -5.768 27.611 1.00 51.52 1464 GLU B C 1
ATOM 2293 O O . GLU B 2 1 ? 3.041 -4.968 27.261 1.00 48.92 1464 GLU B O 1
ATOM 2299 N N . ASP B 2 2 ? 5.092 -5.871 27.011 1.00 50.86 1465 ASP B N 1
ATOM 2300 C CA . ASP B 2 2 ? 5.483 -5.055 25.869 1.00 50.64 1465 ASP B CA 1
ATOM 2301 C C . ASP B 2 2 ? 4.626 -5.358 24.639 1.00 53.21 1465 ASP B C 1
ATOM 2302 O O . ASP B 2 2 ? 5.035 -6.120 23.765 1.00 47.43 1465 ASP B O 1
ATOM 2307 N N . THR B 2 3 ? 3.442 -4.747 24.579 1.00 60.08 1466 THR B N 1
ATOM 2308 C CA . THR B 2 3 ? 2.497 -4.948 23.471 1.00 63.59 1466 THR B CA 1
ATOM 2309 C C . THR B 2 3 ? 2.925 -4.267 22.166 1.00 63.39 1466 THR B C 1
ATOM 2310 O O . THR B 2 3 ? 3.999 -3.664 22.096 1.00 63.67 1466 THR B O 1
ATOM 2314 N N . LEU B 2 4 ? 2.086 -4.378 21.133 1.00 61.29 1467 LEU B N 1
ATOM 2315 C CA . LEU B 2 4 ? 2.383 -3.776 19.834 1.00 56.00 1467 LEU B CA 1
ATOM 2316 C C . LEU B 2 4 ? 1.363 -4.100 18.726 1.00 56.75 1467 LEU B C 1
ATOM 2317 O O . LEU B 2 4 ? 0.245 -4.553 18.998 1.00 52.73 1467 LEU B O 1
ATOM 2322 N N . THR B 2 5 ? 1.789 -3.845 17.486 1.00 55.90 1468 THR B N 1
ATOM 2323 C CA . THR B 2 5 ? 1.011 -4.052 16.252 1.00 56.69 1468 THR B CA 1
ATOM 2324 C C . THR B 2 5 ? 1.938 -3.518 15.140 1.00 56.17 1468 THR B C 1
ATOM 2325 O O . THR B 2 5 ? 3.017 -3.020 15.466 1.00 55.83 1468 THR B O 1
ATOM 2345 N N . ALA B 2 7 ? 3.687 -4.625 11.426 1.00 64.17 1470 ALA B N 1
ATOM 2346 C CA . ALA B 2 7 ? 4.181 -5.478 10.337 1.00 63.46 1470 ALA B CA 1
ATOM 2347 C C . ALA B 2 7 ? 3.294 -5.989 9.190 1.00 62.49 1470 ALA B C 1
ATOM 2348 O O . ALA B 2 7 ? 2.080 -6.145 9.306 1.00 68.25 1470 ALA B O 1
ATOM 2350 N N . ASP B 2 8 ? 3.975 -6.248 8.076 1.00 58.55 1471 ASP B N 1
ATOM 2351 C CA . ASP B 2 8 ? 3.427 -6.747 6.814 1.00 57.70 1471 ASP B CA 1
ATOM 2352 C C . ASP B 2 8 ? 4.664 -6.560 5.962 1.00 54.20 1471 ASP B C 1
ATOM 2353 O O . ASP B 2 8 ? 5.515 -5.755 6.329 1.00 52.34 1471 ASP B O 1
ATOM 2358 N N . LEU B 2 9 ? 4.806 -7.245 4.833 1.00 52.99 1472 LEU B N 1
ATOM 2359 C CA . LEU B 2 9 ? 6.051 -7.060 4.102 1.00 54.91 1472 LEU B CA 1
ATOM 2360 C C . LEU B 2 9 ? 6.259 -7.657 2.711 1.00 52.55 1472 LEU B C 1
ATOM 2361 O O . LEU B 2 9 ? 5.319 -8.066 2.026 1.00 57.24 1472 LEU B O 1
ATOM 2366 N N . ASP B 2 10 ? 7.531 -7.662 2.318 1.00 45.75 1473 ASP B N 1
ATOM 2367 C CA . ASP B 2 10 ? 7.996 -8.214 1.060 1.00 47.85 1473 ASP B CA 1
ATOM 2368 C C . ASP B 2 10 ? 9.517 -8.108 1.026 1.00 46.25 1473 ASP B C 1
ATOM 2369 O O . ASP B 2 10 ? 10.189 -9.058 1.469 1.00 49.41 1473 ASP B O 1
#

InterPro domains:
  IPR000242 Tyrosine-specific protein phosphatase, PTPase domain [PF00102] (270-513)
  IPR000242 Tyrosine-specific protein phosphatase, PTPase domain [PR00700] (300-307)
  IPR000242 Tyrosine-specific protein phosphatase, PTPase domain [PR00700] (321-341)
  IPR000242 Tyrosine-specific protein phosphatase, PTPase domain [PR00700] (407-424)
  IPR000242 Tyrosine-specific protein phosphatase, PTPase domain [PR00700] (448-466)
  IPR000242 Tyrosine-specific protein phosphatase, PTPase domain [PR00700] (482-497)
  IPR000242 Tyrosine-specific protein phosphatase, PTPase domain [PR00700] (498-508)
  IPR000242 Tyrosine-specific protein phosphatase, PTPase domain [PS50055] (244-515)
  IPR000242 Tyrosine-specific protein phosphatase, PTPase domain [SM00194] (243-517)
  IPR000387 Tyrosine-specific protein phosphatases domain [PS50056] (430-506)
  IPR000980 SH2 domain [PF00017] (4-79)
  IPR000980 SH2 domain [PF00017] (110-194)
  IPR000980 SH2 domain [PS50001] (4-100)
  IPR000980 SH2 domain [PS50001] (110-213)
  IPR000980 SH2 domain [SM00252] (2-85)
  IPR000980 SH2 domain [SM00252] (108-200)
  IPR003595 Protein-tyrosine phosphatase, catalytic [SM00404] (408-514)
  IPR012152 Protein-tyrosine phosphatase, non-receptor type-6, -11 [PIRSF000929] (1-595)
  IPR016130 Protein-tyrosine phosphatase, active site [PS00383] (451-461)
  IPR029021 Protein-tyrosine phosphatase-like [G3DSA:3.90.190.10] (214-519)

B-factor: mean 31.64, std 14.52, range [2.0, 88.08]

Foldseek 3Di:
DVVVVVVVVVVLDCPVVFDQVLCQQPQCVLLDLDNVFAFGPVFAFFQPPWDPPRNNTRDFRKGKFDQPVDDPVQPQATEIQGAAQRPVCLLVVVSSCVVLQAAEEAAAEDWCCPVHGLHHDSAADAQDWAARVQKIKHWPDWCDDPFKIKTWMWMDGPVDPVPIGTHIYIYTHHADPPAGDPDLVPLLVSLVVSVVVVVVPPDGGHYYYYYNGRAASNLLSCLLSSQVVCCVRVHLPDDDDLVVRSSSRCSGGNRRNPDVRSSVSSVRNSVCNSCVVVVVVVVD/DPDDDDDDD

CATH classification: 3.90.190.10

Organism: Homo sapiens (NCBI:txid9606)

Radius of gyration: 19.0 Å; Cα contacts (8 Å, |Δi|>4): 566; chains: 2; bounding box: 48×50×47 Å

Nearest PDB structures (foldseek):
  4hjp-assembly1_A  TM=9.808E-01  e=5.888E-51  Homo sapiens
  4hjq-assembly1_A  TM=9.379E-01  e=2.891E-49  Homo sapiens
  3ps5-assembly1_A  TM=9.355E-01  e=3.502E-48  Homo sapiens
  2b3o-assembly1_A  TM=9.344E-01  e=2.583E-48  Homo sapiens
  7ppm-assembly1_A  TM=9.204E-01  e=9.655E-37  Homo sapiens